Protein AF-0000000066499426 (afdb_homodimer)

Secondary structure (DSSP, 8-state):
-PPPEE-SSEEEEE--GGGHHHHHHHHS-TTTTTT-S---SSHHHHHHHHHHS-SSTT-TTEEEEEEEEETTTTEEEEEEEEEEE-STTT-EEEEEEEE-GGG-SSSHHHHHHHHHHHIIIIIS--SEEEEEEETT-HHHHHHHHHTTPEEEEEEEEEEEETTEEEEEEEEEEEHHHH--/-PPPEE-SSEEEEE--GGGHHHHHHHHS-TTTTTT-S---SSHHHHHHHHHHS-SSTT-TTEEEEEEEEETTTTEEEEEEEEEEE-STTT-EEEEEEEE-GGG-SSSHHHHHHHHHHHIIIIIS--SEEEEEEETT-HHHHHHHHHTTPEEEEEEEEEEEETTEEEEEEEEEEEHHHH--

Foldseek 3Di:
DDDWFDFDFKIKFADDLVCLVLALVQQQPCVQCVFPPDHDPDSVSSNVVSVQADPDPLDEQDKHKIFIAGPVVRGTFWIKIWHQHPPPNRQEIEMDIGGRPVCPPVCSLLRVVVRVVCCSCPVVVHFKYKYKDFPPPVVVVVSVVVVVWDWDDWAQQPDQDPNGRGIIIMTMDGSVRNVD/DDDWFDFDFKIKFADDLVCLVLALVQQQPCVQCVFPPDHDPDSVSSNVVSVQADPDPLDEQDKHKIFIAGPVVRGTFWIKIWHQHPPPNRQEIEMDIGGRPVCPPVCSLLRVVVRVVCCSCPVVVHFKYKYKDFPPPVVVVVSVVVLVWDWDDWAQQPDQDPNGRGIIIMTMDGSVRNVD

InterPro domains:
  IPR000182 GNAT domain [PF13302] (9-150)
  IPR000182 GNAT domain [PS51186] (10-176)
  IPR016181 Acyl-CoA N-acyltransferase [SSF55729] (2-174)
  IPR051531 N-acetyltransferase [PTHR43792] (4-178)

Radius of gyration: 23.49 Å; Cα contacts (8 Å, |Δi|>4): 668; chains: 2; bounding box: 39×71×50 Å

Organism: Dictyostelium discoideum (NCBI:txid44689)

Nearest PDB structures (foldseek):
  3fbu-assembly2_A  TM=9.468E-01  e=3.797E-19  Bacillus anthracis str. Sterne
  5ix3-assembly1_A  TM=8.450E-01  e=4.122E-15  Staphylococcus aureus
  3igr-assembly1_A  TM=7.890E-01  e=2.182E-14  Aliivibrio fischeri ES114
  5wif-assembly1_B  TM=8.236E-01  e=3.019E-13  Yersinia pestis
  6c37-assembly1_A  TM=8.700E-01  e=1.237E-12  Mycolicibacterium smegmatis MC2 155

Sequence (360 aa):
MIENIETERLVLRDMKLEDKYDIFEYRSDGETNKYQSWIPKTIDDVQEFIKRNPNEFNKPDTWYQILIICKDNNCIIGDIGIHFIDIGNNKQVEIGITLNKKYQKRGYAIESLNGIIQYLFKTLNKHRITASVDLNNTNSIKLFEQLHFRKEAHFKKSLFINNEWVDDIIYALLSEEWLKMIENIETERLVLRDMKLEDKYDIFEYRSDGETNKYQSWIPKTIDDVQEFIKRNPNEFNKPDTWYQILIICKDNNCIIGDIGIHFIDIGNNKQVEIGITLNKKYQKRGYAIESLNGIIQYLFKTLNKHRITASVDLNNTNSIKLFEQLHFRKEAHFKKSLFINNEWVDDIIYALLSEEWLK

pLDDT: mean 95.85, std 4.28, range [63.34, 98.81]

Structure (mmCIF, N/CA/C/O backbone):
data_AF-0000000066499426-model_v1
#
loop_
_entity.id
_entity.type
_entity.pdbx_description
1 polymer 'N-acetyltransferase domain-containing protein'
#
loop_
_atom_site.group_PDB
_atom_site.id
_atom_site.type_symbol
_atom_site.label_atom_id
_atom_site.label_alt_id
_atom_site.label_comp_id
_atom_site.label_asym_id
_atom_site.label_entity_id
_atom_site.label_seq_id
_atom_site.pdbx_PDB_ins_code
_atom_site.Cartn_x
_atom_site.Cartn_y
_atom_site.Cartn_z
_atom_site.occupancy
_atom_site.B_iso_or_equiv
_atom_site.auth_seq_id
_atom_site.auth_comp_id
_atom_site.auth_asym_id
_atom_site.auth_atom_id
_atom_site.pdbx_PDB_model_num
ATOM 1 N N . MET A 1 1 ? 10.352 -11.18 -22.641 1 78.31 1 MET A N 1
ATOM 2 C CA . MET A 1 1 ? 9.844 -12.523 -22.344 1 78.31 1 MET A CA 1
ATOM 3 C C . MET A 1 1 ? 10.703 -13.211 -21.281 1 78.31 1 MET A C 1
ATOM 5 O O . MET A 1 1 ? 11.891 -12.906 -21.156 1 78.31 1 MET A O 1
ATOM 9 N N . ILE A 1 2 ? 9.977 -14.016 -20.359 1 82.31 2 ILE A N 1
ATOM 10 C CA . ILE A 1 2 ? 10.742 -14.695 -19.312 1 82.31 2 ILE A CA 1
ATOM 11 C C . ILE A 1 2 ? 11.289 -16.016 -19.859 1 82.31 2 ILE A C 1
ATOM 13 O O . ILE A 1 2 ? 10.641 -16.688 -20.672 1 82.31 2 ILE A O 1
ATOM 17 N N . GLU A 1 3 ? 12.531 -16.328 -19.453 1 88 3 GLU A N 1
ATOM 18 C CA . GLU A 1 3 ? 13.031 -17.688 -19.656 1 88 3 GLU A CA 1
ATOM 19 C C . GLU A 1 3 ? 12.234 -18.703 -18.844 1 88 3 GLU A C 1
ATOM 21 O O . GLU A 1 3 ? 11.734 -18.375 -17.766 1 88 3 GLU A O 1
ATOM 26 N N . ASN A 1 4 ? 12.109 -19.844 -19.438 1 95.19 4 ASN A N 1
ATOM 27 C CA . ASN A 1 4 ? 11.43 -20.906 -18.688 1 95.19 4 ASN A CA 1
ATOM 28 C C . ASN A 1 4 ? 12.156 -21.234 -17.391 1 95.19 4 ASN A C 1
ATOM 30 O O . ASN A 1 4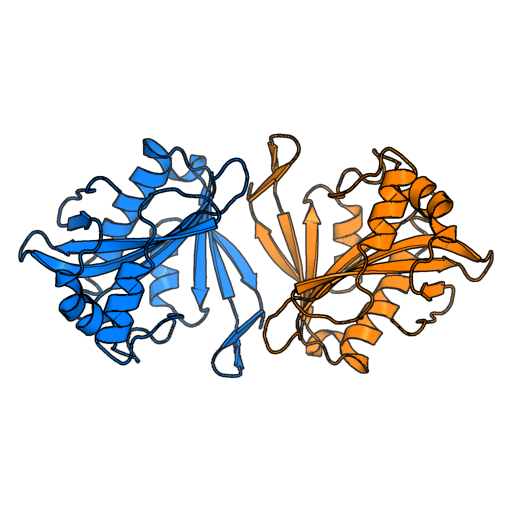 ? 13.391 -21.328 -17.359 1 95.19 4 ASN A O 1
ATOM 34 N N . ILE A 1 5 ? 11.43 -21.344 -16.328 1 96.81 5 ILE A N 1
ATOM 35 C CA . ILE A 1 5 ? 11.961 -21.797 -15.055 1 96.81 5 ILE A CA 1
ATOM 36 C C . ILE A 1 5 ? 11.555 -23.25 -14.805 1 96.81 5 ILE A C 1
ATOM 38 O O . ILE A 1 5 ? 10.367 -23.578 -14.844 1 96.81 5 ILE A O 1
ATOM 42 N N . GLU A 1 6 ? 12.539 -24.031 -14.609 1 97.31 6 GLU A N 1
ATOM 43 C CA . GLU A 1 6 ? 12.281 -25.453 -14.391 1 97.31 6 GLU A CA 1
ATOM 44 C C . GLU A 1 6 ? 12.477 -25.828 -12.922 1 97.31 6 GLU A C 1
ATOM 46 O O . GLU A 1 6 ? 13.438 -25.391 -12.289 1 97.31 6 GLU A O 1
ATOM 51 N N . THR A 1 7 ? 11.508 -26.531 -12.406 1 97.75 7 THR A N 1
ATOM 52 C CA . THR A 1 7 ? 11.641 -27.172 -11.094 1 97.75 7 THR A CA 1
ATOM 53 C C . THR A 1 7 ? 11.617 -28.688 -11.227 1 97.75 7 THR A C 1
ATOM 55 O O . THR A 1 7 ? 11.828 -29.234 -12.312 1 97.75 7 THR A O 1
ATOM 58 N N . GLU A 1 8 ? 11.516 -29.375 -10.086 1 98.06 8 GLU A N 1
ATOM 59 C CA . GLU A 1 8 ? 11.539 -30.844 -10.117 1 98.06 8 GLU A CA 1
ATOM 60 C C . GLU A 1 8 ? 10.398 -31.391 -10.969 1 98.06 8 GLU A C 1
ATOM 62 O O . GLU A 1 8 ? 10.633 -32.156 -11.898 1 98.06 8 GLU A O 1
ATOM 67 N N . ARG A 1 9 ? 9.156 -30.938 -10.703 1 98.38 9 ARG A N 1
ATOM 68 C CA . ARG A 1 9 ? 7.992 -31.516 -11.359 1 98.38 9 ARG A CA 1
ATOM 69 C C . ARG A 1 9 ? 7.336 -30.531 -12.312 1 98.38 9 ARG A C 1
ATOM 71 O O . ARG A 1 9 ? 6.422 -30.891 -13.055 1 98.38 9 ARG A O 1
ATOM 78 N N . LEU A 1 10 ? 7.887 -29.219 -12.352 1 98.62 10 LEU A N 1
ATOM 79 C CA . LEU A 1 10 ? 7.109 -28.188 -13.016 1 98.62 10 LEU A CA 1
ATOM 80 C C . LEU A 1 10 ? 7.977 -27.406 -13.992 1 98.62 10 LEU A C 1
ATOM 82 O O . LEU A 1 10 ? 9.203 -27.359 -13.852 1 98.62 10 LEU A O 1
ATOM 86 N N . VAL A 1 11 ? 7.33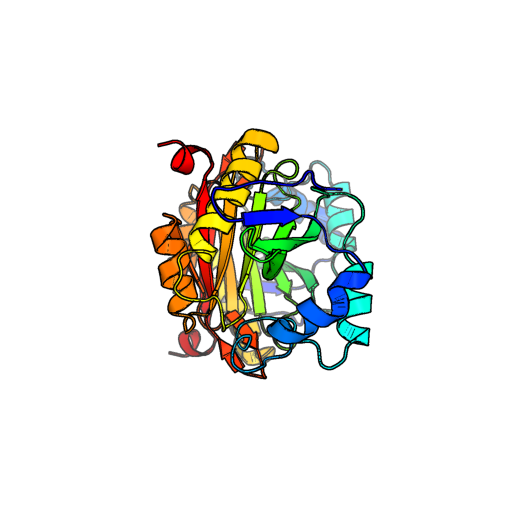6 -26.828 -14.992 1 98.44 11 VAL A N 1
ATOM 87 C CA . VAL A 1 11 ? 7.898 -25.781 -15.852 1 98.44 11 VAL A CA 1
ATOM 88 C C . VAL A 1 11 ? 7.062 -24.516 -15.734 1 98.44 11 VAL A C 1
ATOM 90 O O . VAL A 1 11 ? 5.836 -24.547 -15.867 1 98.44 11 VAL A O 1
ATOM 93 N N . LEU A 1 12 ? 7.691 -23.438 -15.398 1 98.38 12 LEU A N 1
ATOM 94 C CA . LEU A 1 12 ? 7.059 -22.125 -15.391 1 98.38 12 LEU A CA 1
ATOM 95 C C . LEU A 1 12 ? 7.406 -21.359 -16.656 1 98.38 12 LEU A C 1
ATOM 97 O O . LEU A 1 12 ? 8.578 -21.156 -16.969 1 98.38 12 LEU A O 1
ATOM 101 N N . ARG A 1 13 ? 6.398 -20.969 -17.375 1 97.44 13 ARG A N 1
ATOM 102 C CA . ARG A 1 13 ? 6.66 -20.328 -18.656 1 97.44 13 ARG A CA 1
ATOM 103 C C . ARG A 1 13 ? 5.621 -19.25 -18.969 1 97.44 13 ARG A C 1
ATOM 105 O O . ARG A 1 13 ? 4.613 -19.141 -18.266 1 97.44 13 ARG A O 1
ATOM 112 N N . ASP A 1 14 ? 5.84 -18.516 -20.016 1 97.12 14 ASP A N 1
ATOM 113 C CA . ASP A 1 14 ? 4.945 -17.453 -20.484 1 97.12 14 ASP A CA 1
ATOM 114 C C . ASP A 1 14 ? 3.646 -18.047 -21.031 1 97.12 14 ASP A C 1
ATOM 116 O O . ASP A 1 14 ? 3.594 -19.219 -21.391 1 97.12 14 ASP A O 1
ATOM 120 N N . MET A 1 15 ? 2.67 -17.156 -21.078 1 97.06 15 MET A N 1
ATOM 121 C CA . MET A 1 15 ? 1.39 -17.547 -21.672 1 97.06 15 MET A CA 1
ATOM 122 C C . MET A 1 15 ? 1.424 -17.406 -23.188 1 97.06 15 MET A C 1
ATOM 124 O O . MET A 1 15 ? 2.117 -16.547 -23.719 1 97.06 15 MET A O 1
ATOM 128 N N . LYS A 1 16 ? 0.707 -18.266 -23.844 1 96.12 16 LYS A N 1
ATOM 129 C CA . LYS A 1 16 ? 0.414 -18.188 -25.266 1 96.12 16 LYS A CA 1
ATOM 130 C C . LYS A 1 16 ? -1.091 -18.156 -25.516 1 96.12 16 LYS A C 1
ATOM 132 O O . LYS A 1 16 ? -1.873 -18.625 -24.688 1 96.12 16 LYS A O 1
ATOM 137 N N . LEU A 1 17 ? -1.459 -17.625 -26.688 1 97.12 17 LEU A N 1
ATOM 138 C CA . LEU A 1 17 ? -2.879 -17.516 -27 1 97.12 17 LEU A CA 1
ATOM 139 C C . LEU A 1 17 ? -3.547 -18.891 -26.984 1 97.12 17 LEU A C 1
ATOM 141 O O . LEU A 1 17 ? -4.711 -19.016 -26.594 1 97.12 17 LEU A O 1
ATOM 145 N N . GLU A 1 18 ? -2.844 -19.875 -27.312 1 97.19 18 GLU A N 1
ATOM 146 C CA . GLU A 1 18 ? -3.377 -21.234 -27.391 1 97.19 18 GLU A CA 1
ATOM 147 C C . GLU A 1 18 ? -3.695 -21.781 -26 1 97.19 18 GLU A C 1
ATOM 149 O O . GLU A 1 18 ? -4.395 -22.781 -25.875 1 97.19 18 GLU A O 1
ATOM 154 N N . ASP A 1 19 ? -3.211 -21.125 -24.953 1 98.06 19 ASP A N 1
ATOM 155 C CA . ASP A 1 19 ? -3.41 -21.578 -23.594 1 98.06 19 ASP A CA 1
ATOM 156 C C . ASP A 1 19 ? -4.777 -21.156 -23.062 1 98.06 19 ASP A C 1
ATOM 158 O O . ASP A 1 19 ? -5.164 -21.531 -21.953 1 98.06 19 ASP A O 1
ATOM 162 N N . LYS A 1 20 ? -5.531 -20.391 -23.781 1 98.12 20 LYS A N 1
ATOM 163 C CA . LYS A 1 20 ? -6.707 -19.672 -23.297 1 98.12 20 LYS A CA 1
ATOM 164 C C . LYS A 1 20 ? -7.754 -20.641 -22.75 1 98.12 20 LYS A C 1
ATOM 166 O O . LYS A 1 20 ? -8.43 -20.344 -21.766 1 98.12 20 LYS A O 1
ATOM 171 N N . TYR A 1 21 ? -7.887 -21.812 -23.312 1 97.81 21 TYR A N 1
ATOM 172 C CA . TYR A 1 21 ? -8.93 -22.734 -22.875 1 97.81 21 TYR A CA 1
ATOM 173 C C . TYR A 1 21 ? -8.578 -23.344 -21.516 1 97.81 21 TYR A C 1
ATOM 175 O O . TYR A 1 21 ? -9.438 -23.438 -20.641 1 97.81 21 TYR A O 1
ATOM 183 N N . ASP A 1 22 ? -7.352 -23.734 -21.375 1 97.44 22 ASP A N 1
ATOM 184 C CA . ASP A 1 22 ? -6.898 -24.281 -20.109 1 97.44 22 ASP A CA 1
ATOM 185 C C . ASP A 1 22 ? -6.973 -23.25 -19 1 97.44 22 ASP A C 1
ATOM 187 O O . ASP A 1 22 ? -7.43 -23.547 -17.891 1 97.44 22 ASP A O 1
ATOM 191 N N . ILE A 1 23 ? -6.531 -22.047 -19.312 1 98.31 23 ILE A N 1
ATOM 192 C CA . ILE A 1 23 ? -6.566 -20.953 -18.344 1 98.31 23 ILE A CA 1
ATOM 193 C C . ILE A 1 23 ? -8.008 -20.703 -17.906 1 98.31 23 ILE A C 1
ATOM 195 O O . ILE A 1 23 ? -8.289 -20.547 -16.719 1 98.31 23 ILE A O 1
ATOM 199 N N . PHE A 1 24 ? -8.906 -20.703 -18.859 1 98.31 24 PHE A N 1
ATOM 200 C CA . PHE A 1 24 ? -10.305 -20.469 -18.547 1 98.31 24 PHE A CA 1
ATOM 201 C C . PHE A 1 24 ? -10.844 -21.547 -17.625 1 98.31 24 PHE A C 1
ATOM 203 O O . PHE A 1 24 ? -11.609 -21.25 -16.688 1 98.31 24 PHE A O 1
ATOM 210 N N . GLU A 1 25 ? -10.453 -22.719 -17.875 1 96.81 25 GLU A N 1
ATOM 211 C CA . GLU A 1 25 ? -10.969 -23.859 -17.109 1 96.81 25 GLU A CA 1
ATOM 212 C C . GLU A 1 25 ? -10.734 -23.672 -15.609 1 96.81 25 GLU A C 1
ATOM 214 O O . GLU A 1 25 ? -11.664 -23.797 -14.812 1 96.81 25 GLU A O 1
ATOM 219 N N . TYR A 1 26 ? -9.547 -23.328 -15.219 1 96.88 26 TYR A N 1
ATOM 220 C CA . TYR A 1 26 ? -9.297 -23.266 -13.789 1 96.88 26 TYR A CA 1
ATOM 221 C C . TYR A 1 26 ? -9.594 -21.891 -13.234 1 96.88 26 TYR A C 1
ATOM 223 O O . TYR A 1 26 ? -9.898 -21.734 -12.047 1 96.88 26 TYR A O 1
ATOM 231 N N . ARG A 1 27 ? -9.547 -20.844 -14.008 1 97.62 27 ARG A N 1
ATOM 232 C CA . ARG A 1 27 ? -9.734 -19.484 -13.5 1 97.62 27 ARG A CA 1
ATOM 233 C C . ARG A 1 27 ? -11.219 -19.141 -13.375 1 97.62 27 ARG A C 1
ATOM 235 O O . ARG A 1 27 ? -11.602 -18.297 -12.562 1 97.62 27 ARG A O 1
ATOM 242 N N . SER A 1 28 ? -12.039 -19.766 -14.148 1 97.31 28 SER A N 1
ATOM 243 C CA . SER A 1 28 ? -13.445 -19.391 -14.195 1 97.31 28 SER A CA 1
ATOM 244 C C . SER A 1 28 ? -14.219 -20.031 -13.047 1 97.31 28 SER A C 1
ATOM 246 O O . SER A 1 28 ? -15.383 -19.688 -12.805 1 97.31 28 SER A O 1
ATOM 248 N N . ASP A 1 29 ? -13.609 -20.953 -12.336 1 96.19 29 ASP A N 1
ATOM 249 C CA . ASP A 1 29 ? -14.234 -21.531 -11.148 1 96.19 29 ASP A CA 1
ATOM 250 C C . ASP A 1 29 ? -14.367 -20.5 -10.031 1 96.19 29 ASP A C 1
ATOM 252 O O . ASP A 1 29 ? -13.43 -20.281 -9.266 1 96.19 29 ASP A O 1
ATOM 256 N N . GLY A 1 30 ? -15.516 -19.969 -9.867 1 93.69 30 GLY A N 1
ATOM 257 C CA . GLY A 1 30 ? -15.773 -18.875 -8.945 1 93.69 30 GLY A CA 1
ATOM 258 C C . GLY A 1 30 ? -15.516 -19.234 -7.496 1 93.69 30 GLY A C 1
ATOM 259 O O . GLY A 1 30 ? -15.016 -18.406 -6.727 1 93.69 30 GLY A O 1
ATOM 260 N N . GLU A 1 31 ? -15.859 -20.391 -7.133 1 93.75 31 GLU A N 1
ATOM 261 C CA . GLU A 1 31 ? -15.656 -20.812 -5.754 1 93.75 31 GLU A CA 1
ATOM 262 C C . GLU A 1 31 ? -14.172 -20.969 -5.434 1 93.75 31 GLU A C 1
ATOM 264 O O . GLU A 1 31 ? -13.695 -20.453 -4.422 1 93.75 31 GLU A O 1
ATOM 269 N N . THR A 1 32 ? -13.484 -21.609 -6.336 1 93.62 32 THR A N 1
ATOM 270 C CA . THR A 1 32 ? -12.055 -21.844 -6.137 1 93.62 32 THR A CA 1
ATOM 271 C C . THR A 1 32 ? -11.281 -20.531 -6.152 1 93.62 32 THR A C 1
ATOM 273 O O . THR A 1 32 ? -10.289 -20.375 -5.438 1 93.62 32 THR A O 1
ATOM 276 N N . ASN A 1 33 ? -11.781 -19.594 -6.922 1 94.56 33 ASN A N 1
ATOM 277 C CA . ASN A 1 33 ? -11.055 -18.344 -7.133 1 94.56 33 ASN A CA 1
ATOM 278 C C . ASN A 1 33 ? -11.734 -17.172 -6.438 1 94.56 33 ASN A C 1
ATOM 280 O O . ASN A 1 33 ? -11.562 -16.031 -6.84 1 94.56 33 ASN A O 1
ATOM 284 N N . LYS A 1 34 ? -12.438 -17.391 -5.352 1 91.75 34 LYS A N 1
ATOM 285 C CA . LYS A 1 34 ? -13.289 -16.391 -4.711 1 91.75 34 LYS A CA 1
ATOM 286 C C . LYS A 1 34 ? -12.469 -15.273 -4.098 1 91.75 34 LYS A C 1
ATOM 288 O O . LYS A 1 34 ? -12.984 -14.18 -3.84 1 91.75 34 LYS A O 1
ATOM 293 N N . TYR A 1 35 ? -11.211 -15.547 -3.879 1 90.5 35 TYR A N 1
ATOM 294 C CA . TYR A 1 35 ? -10.352 -14.523 -3.283 1 90.5 35 TYR A CA 1
ATOM 295 C C . TYR A 1 35 ? -9.562 -13.789 -4.352 1 90.5 35 TYR A C 1
ATOM 297 O O . TYR A 1 35 ? -8.781 -12.883 -4.043 1 90.5 35 TYR A O 1
ATOM 305 N N . GLN A 1 36 ? -9.781 -14.133 -5.59 1 90.06 36 GLN A N 1
ATOM 306 C CA . GLN A 1 36 ? -9.055 -13.5 -6.688 1 90.06 36 GLN A CA 1
ATOM 307 C C . GLN A 1 36 ? -9.797 -12.273 -7.199 1 90.06 36 GLN A C 1
ATOM 309 O O . GLN A 1 36 ? -11.031 -12.234 -7.18 1 90.06 36 GLN A O 1
ATOM 314 N N . SER A 1 37 ? -9.031 -11.32 -7.734 1 85.44 37 SER A N 1
ATOM 315 C CA . SER A 1 37 ? -9.617 -10.07 -8.211 1 85.44 37 SER A CA 1
ATOM 316 C C . SER A 1 37 ? -10.203 -10.242 -9.609 1 85.44 37 SER A C 1
ATOM 318 O O . SER A 1 37 ? -11.016 -9.422 -10.055 1 85.44 37 SER A O 1
ATOM 320 N N . TRP A 1 38 ? -9.75 -11.219 -10.273 1 90.19 38 TRP A N 1
ATOM 321 C CA . TRP A 1 38 ? -10.18 -11.438 -11.648 1 90.19 38 TRP A CA 1
ATOM 322 C C . TRP A 1 38 ? -10.68 -12.859 -11.844 1 90.19 38 TRP A C 1
ATOM 324 O O . TRP A 1 38 ? -9.969 -13.82 -11.547 1 90.19 38 TRP A O 1
ATOM 334 N N . ILE A 1 39 ? -11.883 -12.977 -12.289 1 95.44 39 ILE A N 1
ATOM 335 C CA . ILE A 1 39 ? -12.508 -14.242 -12.664 1 95.44 39 ILE A CA 1
ATOM 336 C C . ILE A 1 39 ? -13.156 -14.117 -14.039 1 95.44 39 ILE A C 1
ATOM 338 O O . ILE A 1 39 ? -14.172 -13.438 -14.188 1 95.44 39 ILE A O 1
ATOM 342 N N . PRO A 1 40 ? -12.555 -14.789 -14.977 1 97.81 40 PRO A N 1
ATOM 343 C CA . PRO A 1 40 ? -13.109 -14.656 -16.328 1 97.81 40 PRO A CA 1
ATOM 344 C C . PRO A 1 40 ? -14.477 -15.328 -16.469 1 97.81 40 PRO A C 1
ATOM 346 O O . PRO A 1 40 ? -14.719 -16.375 -15.859 1 97.81 40 PRO A O 1
ATOM 349 N N . LYS A 1 41 ? -15.352 -14.727 -17.344 1 97.25 41 LYS A N 1
ATOM 350 C CA . LYS A 1 41 ? -16.688 -15.258 -17.609 1 97.25 41 LYS A CA 1
ATOM 351 C C . LYS A 1 41 ? -16.734 -15.922 -18.984 1 97.25 41 LYS A C 1
ATOM 353 O O . LYS A 1 41 ? -17.578 -16.797 -19.219 1 97.25 41 LYS A O 1
ATOM 358 N N . THR A 1 42 ? -15.828 -15.508 -19.844 1 98.12 42 THR A N 1
ATOM 359 C CA . THR A 1 42 ? -15.773 -16.047 -21.188 1 98.12 42 THR A CA 1
ATOM 360 C C . THR A 1 42 ? -14.336 -16.344 -21.609 1 98.12 42 THR A C 1
ATOM 362 O O . THR A 1 42 ? -13.398 -15.859 -20.969 1 98.12 42 THR A O 1
ATOM 365 N N . ILE A 1 43 ? -14.242 -17.031 -22.672 1 98 43 ILE A N 1
ATOM 366 C CA . ILE A 1 43 ? -12.93 -17.312 -23.234 1 98 43 ILE A CA 1
ATOM 367 C C . ILE A 1 43 ? -12.297 -16.016 -23.75 1 98 43 ILE A C 1
ATOM 369 O O . ILE A 1 43 ? -11.078 -15.82 -23.625 1 98 43 ILE A O 1
ATOM 373 N N . ASP A 1 44 ? -13.102 -15.141 -24.203 1 98.06 44 ASP A N 1
ATOM 374 C CA . ASP A 1 44 ? -12.625 -13.852 -24.688 1 98.06 44 ASP A CA 1
ATOM 375 C C . ASP A 1 44 ? -11.977 -13.039 -23.562 1 98.06 44 ASP A C 1
ATOM 377 O O . ASP A 1 44 ? -11 -12.32 -23.797 1 98.06 44 ASP A O 1
ATOM 381 N N . ASP A 1 45 ? -12.523 -13.164 -22.375 1 98 45 ASP A N 1
ATOM 382 C CA . ASP A 1 45 ? -11.906 -12.523 -21.203 1 98 45 ASP A CA 1
ATOM 383 C C . ASP A 1 45 ? -10.461 -12.984 -21.031 1 98 45 ASP A C 1
ATOM 385 O O . ASP A 1 45 ? -9.578 -12.18 -20.75 1 98 45 ASP A O 1
ATOM 389 N N . VAL A 1 46 ? -10.273 -14.242 -21.25 1 98.25 46 VAL A N 1
ATOM 390 C CA . VAL A 1 46 ? -8.945 -14.836 -21.062 1 98.25 46 VAL A CA 1
ATOM 391 C C . VAL A 1 46 ? -8.023 -14.383 -22.203 1 98.25 46 VAL A C 1
ATOM 393 O O . VAL A 1 46 ? -6.852 -14.07 -21.953 1 98.25 46 VAL A O 1
ATOM 396 N N . GLN A 1 47 ? -8.547 -14.367 -23.375 1 97.94 47 GLN A N 1
ATOM 397 C CA . GLN A 1 47 ? -7.754 -13.898 -24.5 1 97.94 47 GLN A CA 1
ATOM 398 C C . GLN A 1 47 ? -7.25 -12.477 -24.266 1 97.94 47 GLN A C 1
ATOM 400 O O . GLN A 1 47 ? -6.082 -12.172 -24.516 1 97.94 47 GLN A O 1
ATOM 405 N N . GLU A 1 48 ? -8.109 -11.672 -23.828 1 97.69 48 GLU A N 1
ATOM 406 C CA . GLU A 1 48 ? -7.738 -10.297 -23.531 1 97.69 48 GLU A CA 1
ATOM 407 C C . GLU A 1 48 ? -6.703 -10.234 -22.406 1 97.69 48 GLU A C 1
ATOM 409 O O . GLU A 1 48 ? -5.777 -9.414 -22.453 1 97.69 48 GLU A O 1
ATOM 414 N N . PHE A 1 49 ? -6.984 -11.055 -21.5 1 96.69 49 PHE A N 1
ATOM 415 C CA . PHE A 1 49 ? -6.055 -11.148 -20.375 1 96.69 49 PHE A CA 1
ATOM 416 C C . PHE A 1 49 ? -4.656 -11.5 -20.859 1 96.69 49 PHE A C 1
ATOM 418 O O . PHE A 1 49 ? -3.674 -10.875 -20.453 1 96.69 49 PHE A O 1
ATOM 425 N N . ILE A 1 50 ? -4.523 -12.453 -21.734 1 97.38 50 ILE A N 1
ATOM 426 C CA . ILE A 1 50 ? -3.252 -12.898 -22.297 1 97.38 50 ILE A CA 1
ATOM 427 C C . ILE A 1 50 ? -2.613 -11.758 -23.078 1 97.38 50 ILE A C 1
ATOM 429 O O . ILE A 1 50 ? -1.419 -11.492 -22.938 1 97.38 50 ILE A O 1
ATOM 433 N N . LYS A 1 51 ? -3.398 -11.055 -23.781 1 95.69 51 LYS A N 1
ATOM 434 C CA . LYS A 1 51 ? -2.904 -9.984 -24.641 1 95.69 51 LYS A CA 1
ATOM 435 C C . LYS A 1 51 ? -2.408 -8.805 -23.812 1 95.69 51 LYS A C 1
ATOM 437 O O . LYS A 1 51 ? -1.536 -8.047 -24.25 1 95.69 51 LYS A O 1
ATOM 442 N N . ARG A 1 52 ? -2.934 -8.633 -22.656 1 94.94 52 ARG A N 1
ATOM 443 C CA . ARG A 1 52 ? -2.582 -7.504 -21.797 1 94.94 52 ARG A CA 1
ATOM 444 C C . ARG A 1 52 ? -1.265 -7.754 -21.078 1 94.94 52 ARG A C 1
ATOM 446 O O . ARG A 1 52 ? -0.671 -6.832 -20.516 1 94.94 52 ARG A O 1
ATOM 453 N N . ASN A 1 53 ? -0.925 -9.039 -21.062 1 95.31 53 ASN A N 1
ATOM 454 C CA . ASN A 1 53 ? 0.364 -9.344 -20.453 1 95.31 53 ASN A CA 1
ATOM 455 C C . ASN A 1 53 ? 1.505 -8.617 -21.172 1 95.31 53 ASN A C 1
ATOM 457 O O . ASN A 1 53 ? 1.594 -8.641 -22.391 1 95.31 53 ASN A O 1
ATOM 461 N N . PRO A 1 54 ? 2.354 -7.945 -20.375 1 94.38 54 PRO A N 1
ATOM 462 C CA . PRO A 1 54 ? 3.436 -7.199 -21.031 1 94.38 54 PRO A CA 1
ATOM 463 C C . PRO A 1 54 ? 4.371 -8.102 -21.828 1 94.38 54 PRO A C 1
ATOM 465 O O . PRO A 1 54 ? 4.562 -9.266 -21.484 1 94.38 54 PRO A O 1
ATOM 468 N N . ASN A 1 55 ? 4.969 -7.559 -22.859 1 89.94 55 ASN A N 1
ATOM 469 C CA . ASN A 1 55 ? 5.949 -8.289 -23.656 1 89.94 55 ASN A CA 1
ATOM 470 C C . ASN A 1 55 ? 7.301 -8.367 -22.953 1 89.94 55 ASN A C 1
ATOM 472 O O . ASN A 1 55 ? 8.078 -9.289 -23.188 1 89.94 55 ASN A O 1
ATOM 476 N N . GLU A 1 56 ? 7.461 -7.34 -22.141 1 93 56 GLU A N 1
ATOM 477 C CA . GLU A 1 56 ? 8.719 -7.27 -21.406 1 93 56 GLU A CA 1
ATOM 478 C C . GLU A 1 56 ? 8.547 -7.727 -19.969 1 93 56 GLU A C 1
ATOM 480 O O . GLU A 1 56 ? 7.648 -7.254 -19.266 1 93 56 GLU A O 1
ATOM 485 N N . PHE A 1 57 ? 9.367 -8.648 -19.625 1 94.69 57 PHE A N 1
ATOM 486 C CA . PHE A 1 57 ? 9.406 -9.109 -18.25 1 94.69 57 PHE A CA 1
ATOM 487 C C . PHE A 1 57 ? 10.211 -8.156 -17.375 1 94.69 57 PHE A C 1
ATOM 489 O O . PHE A 1 57 ? 11.133 -7.492 -17.859 1 94.69 57 PHE A O 1
ATOM 496 N N . ASN A 1 58 ? 9.766 -7.984 -16.078 1 95.94 58 ASN A N 1
ATOM 497 C CA . ASN A 1 58 ? 10.477 -7.172 -15.094 1 95.94 58 ASN A CA 1
ATOM 498 C C . ASN A 1 58 ? 10.352 -5.684 -15.391 1 95.94 58 ASN A C 1
ATOM 500 O O . ASN A 1 58 ? 11.273 -4.91 -15.117 1 95.94 58 ASN A O 1
ATOM 504 N N . LYS A 1 59 ? 9.281 -5.332 -16.094 1 95.56 59 LYS A N 1
ATOM 505 C CA . LYS A 1 59 ? 8.992 -3.92 -16.328 1 95.56 59 LYS A CA 1
ATOM 506 C C . LYS A 1 59 ? 8.352 -3.281 -15.094 1 95.56 59 LYS A C 1
ATOM 508 O O . LYS A 1 59 ? 7.348 -3.781 -14.578 1 95.56 59 LYS A O 1
ATOM 513 N N . PRO A 1 60 ? 8.906 -2.156 -14.648 1 95.56 60 PRO A N 1
ATOM 514 C CA . PRO A 1 60 ? 8.336 -1.526 -13.453 1 95.56 60 PRO A CA 1
ATOM 515 C C . PRO A 1 60 ? 6.863 -1.155 -13.633 1 95.56 60 PRO A C 1
ATOM 517 O O . PRO A 1 60 ? 6.449 -0.759 -14.727 1 95.56 60 PRO A O 1
ATOM 520 N N . ASP A 1 61 ? 6.098 -1.298 -12.531 1 95.25 61 ASP A N 1
ATOM 521 C CA . ASP A 1 61 ? 4.691 -0.915 -12.43 1 95.25 61 ASP A CA 1
ATOM 522 C C . ASP A 1 61 ? 3.83 -1.727 -13.398 1 95.25 61 ASP A C 1
ATOM 524 O O . ASP A 1 61 ? 2.922 -1.187 -14.031 1 95.25 61 ASP A O 1
ATOM 528 N N . THR A 1 62 ? 4.141 -2.984 -13.562 1 96.19 62 THR A N 1
ATOM 529 C CA . THR A 1 62 ? 3.344 -3.885 -14.391 1 96.19 62 THR A CA 1
ATOM 530 C C . THR A 1 62 ? 3.078 -5.199 -13.656 1 96.19 62 THR A C 1
ATOM 532 O O . THR A 1 62 ? 3.812 -5.559 -12.734 1 96.19 62 THR A O 1
ATOM 535 N N . TRP A 1 63 ? 2.004 -5.809 -14.047 1 96.69 63 TRP A N 1
ATOM 536 C CA . TRP A 1 63 ? 1.729 -7.195 -13.688 1 96.69 63 TRP A CA 1
ATOM 537 C C . TRP A 1 63 ? 2.141 -8.141 -14.812 1 96.69 63 TRP A C 1
ATOM 539 O O . TRP A 1 63 ? 1.915 -7.852 -15.992 1 96.69 63 TRP A O 1
ATOM 549 N N . TYR A 1 64 ? 2.73 -9.203 -14.422 1 97.75 64 TYR A N 1
ATOM 550 C CA . TYR A 1 64 ? 3.141 -10.25 -15.352 1 97.75 64 TYR A CA 1
ATOM 551 C C . TYR A 1 64 ? 2.645 -11.617 -14.898 1 97.75 64 TYR A C 1
ATOM 553 O O . TYR A 1 64 ? 2.832 -12 -13.742 1 97.75 64 TYR A O 1
ATOM 561 N N . GLN A 1 65 ? 2.027 -12.297 -15.828 1 97.75 65 GLN A N 1
ATOM 562 C CA . GLN A 1 65 ? 1.485 -13.609 -15.5 1 97.75 65 GLN A CA 1
ATOM 563 C C . GLN A 1 65 ? 2.305 -14.719 -16.156 1 97.75 65 GLN A C 1
ATOM 565 O O . GLN A 1 65 ? 2.654 -14.633 -17.328 1 97.75 65 GLN A O 1
ATOM 570 N N . ILE A 1 66 ? 2.57 -15.742 -15.359 1 97.75 66 ILE A N 1
ATOM 571 C CA . ILE A 1 66 ? 3.268 -16.922 -15.875 1 97.75 66 ILE A CA 1
ATOM 572 C C . ILE A 1 66 ? 2.457 -18.172 -15.562 1 97.75 66 ILE A C 1
ATOM 574 O O . ILE A 1 66 ? 1.729 -18.219 -14.57 1 97.75 66 ILE A O 1
ATOM 578 N N . LEU A 1 67 ? 2.609 -19.188 -16.422 1 98.5 67 LEU A N 1
ATOM 579 C CA . LEU A 1 67 ? 1.856 -20.422 -16.25 1 98.5 67 LEU A CA 1
ATOM 580 C C . LEU A 1 67 ? 2.686 -21.469 -15.516 1 98.5 67 LEU A C 1
ATOM 582 O O . LEU A 1 67 ? 3.914 -21.469 -15.602 1 98.5 67 LEU A O 1
ATOM 586 N N . ILE A 1 68 ? 2.002 -22.266 -14.789 1 98.75 68 ILE A N 1
ATOM 587 C CA . ILE A 1 68 ? 2.57 -23.438 -14.148 1 98.75 68 ILE A CA 1
ATOM 588 C C . ILE A 1 68 ? 2.189 -24.688 -14.938 1 98.75 68 ILE A C 1
ATOM 590 O O . ILE A 1 68 ? 1.011 -25.047 -15.016 1 98.75 68 ILE A O 1
ATOM 594 N N . ILE A 1 69 ? 3.176 -25.344 -15.477 1 98.5 69 ILE A N 1
ATOM 595 C CA . ILE A 1 69 ? 2.949 -26.547 -16.266 1 98.5 69 ILE A CA 1
ATOM 596 C C . ILE A 1 69 ? 3.5 -27.766 -15.531 1 98.5 69 ILE A C 1
ATOM 598 O O . ILE A 1 69 ? 4.648 -27.766 -15.078 1 98.5 69 ILE A O 1
ATOM 602 N N . CYS A 1 70 ? 2.676 -28.766 -15.375 1 97.88 70 CYS A N 1
ATOM 603 C CA . CYS A 1 70 ? 3.137 -30.047 -14.82 1 97.88 70 CYS A CA 1
ATOM 604 C C . CYS A 1 70 ? 3.887 -30.844 -15.875 1 97.88 70 CYS A C 1
ATOM 606 O O . CYS A 1 70 ? 3.359 -31.109 -16.953 1 97.88 70 CYS A O 1
ATOM 608 N N . LYS A 1 71 ? 5.074 -31.281 -15.539 1 96.75 71 LYS A N 1
ATOM 609 C CA . LYS A 1 71 ? 5.926 -32 -16.484 1 96.75 71 LYS A CA 1
ATOM 610 C C . LYS A 1 71 ? 5.344 -33.375 -16.828 1 96.75 71 LYS A C 1
ATOM 612 O O . LYS A 1 71 ? 5.488 -33.844 -17.953 1 96.75 71 LYS A O 1
ATOM 617 N N . ASP A 1 72 ? 4.703 -33.969 -15.891 1 94.25 72 ASP A N 1
ATOM 618 C CA . ASP A 1 72 ? 4.242 -35.344 -16.047 1 94.25 72 ASP A CA 1
ATOM 619 C C . ASP A 1 72 ? 3.209 -35.469 -17.156 1 94.25 72 ASP A C 1
ATOM 621 O O . ASP A 1 72 ? 3.215 -36.438 -17.922 1 94.25 72 ASP A O 1
ATOM 625 N N . ASN A 1 73 ? 2.355 -34.5 -17.281 1 92.75 73 ASN A N 1
ATOM 626 C CA . ASN A 1 73 ? 1.276 -34.625 -18.25 1 92.75 73 ASN A CA 1
ATOM 627 C C . ASN A 1 73 ? 1.184 -33.375 -19.141 1 92.75 73 ASN A C 1
ATOM 629 O O . ASN A 1 73 ? 0.266 -33.25 -19.953 1 92.75 73 ASN A O 1
ATOM 633 N N . ASN A 1 74 ? 2.107 -32.469 -18.969 1 95.06 74 ASN A N 1
ATOM 634 C CA . ASN A 1 74 ? 2.195 -31.234 -19.75 1 95.06 74 ASN A CA 1
ATOM 635 C C . ASN A 1 74 ? 0.916 -30.406 -19.641 1 95.06 74 ASN A C 1
ATOM 637 O O . ASN A 1 74 ? 0.528 -29.719 -20.594 1 95.06 74 ASN A O 1
ATOM 641 N N . CYS A 1 75 ? 0.272 -30.469 -18.531 1 96.25 75 CYS A N 1
ATOM 642 C CA . CYS A 1 75 ? -0.964 -29.734 -18.297 1 96.25 75 CYS A CA 1
ATOM 643 C C . CYS A 1 75 ? -0.687 -28.422 -17.578 1 96.25 75 CYS A C 1
ATOM 645 O O . CYS A 1 75 ? 0.173 -28.359 -16.688 1 96.25 75 CYS A O 1
ATOM 647 N N . ILE A 1 76 ? -1.447 -27.453 -18 1 98.31 76 ILE A N 1
ATOM 648 C CA . ILE A 1 76 ? -1.45 -26.203 -17.25 1 98.31 76 ILE A CA 1
ATOM 649 C C . ILE A 1 76 ? -2.227 -26.391 -15.953 1 98.31 76 ILE A C 1
ATOM 651 O O . ILE A 1 76 ? -3.412 -26.719 -15.969 1 98.31 76 ILE A O 1
ATOM 655 N N . ILE A 1 77 ? -1.568 -26.125 -14.844 1 98.19 77 ILE A N 1
ATOM 656 C CA . ILE A 1 77 ? -2.23 -26.484 -13.586 1 98.19 77 ILE A CA 1
ATOM 657 C C . ILE A 1 77 ? -2.451 -25.219 -12.758 1 98.19 77 ILE A C 1
ATOM 659 O O . ILE A 1 77 ? -2.977 -25.281 -11.641 1 98.19 77 ILE A O 1
ATOM 663 N N . GLY A 1 78 ? -2.021 -24.031 -13.242 1 98.38 78 GLY A N 1
ATOM 664 C CA . GLY A 1 78 ? -2.197 -22.766 -12.547 1 98.38 78 GLY A CA 1
ATOM 665 C C . GLY A 1 78 ? -1.326 -21.656 -13.094 1 98.38 78 GLY A C 1
ATOM 666 O O . GLY A 1 78 ? -0.794 -21.766 -14.203 1 98.38 78 GLY A O 1
ATOM 667 N N . ASP A 1 79 ? -1.316 -20.578 -12.344 1 98.44 79 ASP A N 1
ATOM 668 C CA . ASP A 1 79 ? -0.494 -19.453 -12.773 1 98.44 79 ASP A CA 1
ATOM 669 C C . ASP A 1 79 ? -0.024 -18.625 -11.578 1 98.44 79 ASP A C 1
ATOM 671 O O . ASP A 1 79 ? -0.528 -18.781 -10.469 1 98.44 79 ASP A O 1
ATOM 675 N N . ILE A 1 80 ? 0.996 -17.922 -11.82 1 98.31 80 ILE A N 1
ATOM 676 C CA . ILE A 1 80 ? 1.563 -16.984 -10.844 1 98.31 80 ILE A CA 1
ATOM 677 C C . ILE A 1 80 ? 1.562 -15.57 -11.422 1 98.31 80 ILE A C 1
ATOM 679 O O . ILE A 1 80 ? 1.979 -15.359 -12.562 1 98.31 80 ILE A O 1
ATOM 683 N N . GLY A 1 81 ? 1.013 -14.703 -10.672 1 98 81 GLY A N 1
ATOM 684 C CA . GLY A 1 81 ? 1.126 -13.297 -11 1 98 81 GLY A CA 1
ATOM 685 C C . GLY A 1 81 ? 2.26 -12.602 -10.266 1 98 81 GLY A C 1
ATOM 686 O O . GLY A 1 81 ? 2.5 -12.867 -9.086 1 98 81 GLY A O 1
ATOM 687 N N . ILE A 1 82 ? 3.004 -11.773 -10.984 1 98.38 82 ILE A N 1
ATOM 688 C CA . ILE A 1 82 ? 4.105 -11 -10.43 1 98.38 82 ILE A CA 1
ATOM 689 C C . ILE A 1 82 ? 3.889 -9.516 -10.719 1 98.38 82 ILE A C 1
ATOM 691 O O . ILE A 1 82 ? 3.811 -9.109 -11.883 1 98.38 82 ILE A O 1
ATOM 695 N N . HIS A 1 83 ? 3.746 -8.773 -9.711 1 98.12 83 HIS A N 1
ATOM 696 C CA . HIS A 1 83 ? 3.648 -7.324 -9.844 1 98.12 83 HIS A CA 1
ATOM 697 C C . HIS A 1 83 ? 4.992 -6.656 -9.57 1 98.12 83 HIS A C 1
ATOM 699 O O . HIS A 1 83 ? 5.48 -6.668 -8.445 1 98.12 83 HIS A O 1
ATOM 705 N N . PHE A 1 84 ? 5.551 -6.109 -10.594 1 98.12 84 PHE A N 1
ATOM 706 C CA . PHE A 1 84 ? 6.801 -5.379 -10.43 1 98.12 84 PHE A CA 1
ATOM 707 C C . PHE A 1 84 ? 6.535 -3.953 -9.953 1 98.12 84 PHE A C 1
ATOM 709 O O . PHE A 1 84 ? 5.926 -3.158 -10.672 1 98.12 84 PHE A O 1
ATOM 716 N N . ILE A 1 85 ? 6.992 -3.697 -8.781 1 96.69 85 ILE A N 1
ATOM 717 C CA . ILE A 1 85 ? 6.703 -2.422 -8.133 1 96.69 85 ILE A CA 1
ATOM 718 C C . ILE A 1 85 ? 7.836 -1.434 -8.414 1 96.69 85 ILE A C 1
ATOM 720 O O . ILE A 1 85 ? 9.008 -1.78 -8.289 1 96.69 85 ILE A O 1
ATOM 724 N N . ASP A 1 86 ? 7.465 -0.269 -8.773 1 92.88 86 ASP A N 1
ATOM 725 C CA . ASP A 1 86 ? 8.461 0.739 -9.133 1 92.88 86 ASP A CA 1
ATOM 726 C C . ASP A 1 86 ? 9.016 1.431 -7.887 1 92.88 86 ASP A C 1
ATOM 728 O O . ASP A 1 86 ? 8.758 2.615 -7.66 1 92.88 86 ASP A O 1
ATOM 732 N N . ILE A 1 87 ? 9.703 0.753 -7.086 1 89.44 87 ILE A N 1
ATOM 733 C CA . ILE A 1 87 ? 10.375 1.258 -5.891 1 89.44 87 ILE A CA 1
ATOM 734 C C . ILE A 1 87 ? 11.805 0.725 -5.836 1 89.44 87 ILE A C 1
ATOM 736 O O . ILE A 1 87 ? 12.047 -0.451 -6.121 1 89.44 87 ILE A O 1
ATOM 740 N N . GLY A 1 88 ? 12.727 1.625 -5.398 1 90.56 88 GLY A N 1
ATOM 741 C CA . GLY A 1 88 ? 14.102 1.213 -5.215 1 90.56 88 GLY A CA 1
ATOM 742 C C . GLY A 1 88 ? 14.711 0.588 -6.453 1 90.56 88 GLY A C 1
ATOM 743 O O . GLY A 1 88 ? 15.297 -0.495 -6.387 1 90.56 88 GLY A O 1
ATOM 744 N N . ASN A 1 89 ? 14.477 1.143 -7.566 1 90.56 89 ASN A N 1
ATOM 745 C CA . ASN A 1 89 ? 14.977 0.64 -8.844 1 90.56 89 ASN A CA 1
ATOM 746 C C . ASN A 1 89 ? 14.375 -0.719 -9.188 1 90.56 89 ASN A C 1
ATOM 748 O O . ASN A 1 89 ? 15.102 -1.659 -9.516 1 90.56 89 ASN A O 1
ATOM 752 N N . ASN A 1 90 ? 13.133 -0.924 -8.953 1 95 90 ASN A N 1
ATOM 753 C CA . ASN A 1 90 ? 12.398 -2.115 -9.367 1 95 90 ASN A CA 1
ATOM 754 C C . ASN A 1 90 ? 12.844 -3.35 -8.594 1 95 90 ASN A C 1
ATOM 756 O O . ASN A 1 90 ? 13 -4.43 -9.164 1 95 90 ASN A O 1
ATOM 760 N N . LYS A 1 91 ? 13.086 -3.193 -7.332 1 97.69 91 LYS A N 1
ATOM 761 C CA . LYS A 1 91 ? 13.664 -4.277 -6.543 1 97.69 91 LYS A CA 1
ATOM 762 C C . LYS A 1 91 ? 12.617 -4.922 -5.645 1 97.69 91 LYS A C 1
ATOM 764 O O . LYS A 1 91 ? 12.945 -5.73 -4.773 1 97.69 91 LYS A O 1
ATOM 769 N N . GLN A 1 92 ? 11.406 -4.539 -5.836 1 98.19 92 GLN A N 1
ATOM 770 C CA . GLN A 1 92 ? 10.336 -5.156 -5.062 1 98.19 92 GLN A CA 1
ATOM 771 C C . GLN A 1 92 ? 9.266 -5.742 -5.973 1 98.19 92 GLN A C 1
ATOM 773 O O . GLN A 1 92 ? 8.969 -5.188 -7.035 1 98.19 92 GLN A O 1
ATOM 778 N N . VAL A 1 93 ? 8.672 -6.82 -5.484 1 98.56 93 VAL A N 1
ATOM 779 C CA . VAL A 1 93 ? 7.582 -7.426 -6.238 1 98.56 93 VAL A CA 1
ATOM 780 C C . VAL A 1 93 ? 6.504 -7.918 -5.273 1 98.56 93 VAL A C 1
ATOM 782 O O . VAL A 1 93 ? 6.766 -8.109 -4.086 1 98.56 93 VAL A O 1
ATOM 785 N N . GLU A 1 94 ? 5.352 -7.996 -5.77 1 98.62 94 GLU A N 1
ATOM 786 C CA . GLU A 1 94 ? 4.246 -8.727 -5.152 1 98.62 94 GLU A CA 1
ATOM 787 C C . GLU A 1 94 ? 3.873 -9.953 -5.973 1 98.62 94 GLU A C 1
ATOM 789 O O . GLU A 1 94 ? 3.852 -9.906 -7.203 1 98.62 94 GLU A O 1
ATOM 794 N N . ILE A 1 95 ? 3.615 -11.016 -5.277 1 98.62 95 ILE A N 1
ATOM 795 C CA . ILE A 1 95 ? 3.297 -12.219 -6.031 1 98.62 95 ILE A CA 1
ATOM 796 C C . ILE A 1 95 ? 1.967 -12.797 -5.543 1 98.62 95 ILE A C 1
ATOM 798 O O . ILE A 1 95 ? 1.526 -12.5 -4.43 1 98.62 95 ILE A O 1
ATOM 802 N N . GLY A 1 96 ? 1.353 -13.508 -6.348 1 97.62 96 GLY A N 1
ATOM 803 C CA . GLY A 1 96 ? 0.178 -14.32 -6.086 1 97.62 96 GLY A CA 1
ATOM 804 C C . GLY A 1 96 ? 0.13 -15.586 -6.926 1 97.62 96 GLY A C 1
ATOM 805 O O . GLY A 1 96 ? 0.856 -15.703 -7.918 1 97.62 96 GLY A O 1
ATOM 806 N N . ILE A 1 97 ? -0.718 -16.5 -6.488 1 98.12 97 ILE A N 1
ATOM 807 C CA . ILE A 1 97 ? -0.766 -17.766 -7.195 1 98.12 97 ILE A CA 1
ATOM 808 C C . ILE A 1 97 ? -2.211 -18.25 -7.281 1 98.12 97 ILE A C 1
ATOM 810 O O . ILE A 1 97 ? -3.016 -18 -6.383 1 98.12 97 ILE A O 1
ATOM 814 N N . THR A 1 98 ? -2.521 -18.844 -8.336 1 97.56 98 THR A N 1
ATOM 815 C CA . THR A 1 98 ? -3.768 -19.562 -8.562 1 97.56 98 THR A CA 1
ATOM 816 C C . THR A 1 98 ? -3.49 -20.984 -9.055 1 97.56 98 THR A C 1
ATOM 818 O O . THR A 1 98 ? -2.699 -21.188 -9.977 1 97.56 98 THR A O 1
ATOM 821 N N . LEU A 1 99 ? -4.082 -21.906 -8.398 1 97.31 99 LEU A N 1
ATOM 822 C CA . LEU A 1 99 ? -3.922 -23.297 -8.805 1 97.31 99 LEU A CA 1
ATOM 823 C C . LEU A 1 99 ? -5.27 -23.922 -9.148 1 97.31 99 LEU A C 1
ATOM 825 O O . LEU A 1 99 ? -6.262 -23.688 -8.461 1 97.31 99 LEU A O 1
ATOM 829 N N . ASN A 1 100 ? -5.234 -24.719 -10.211 1 97.25 100 ASN A N 1
ATOM 830 C CA . ASN A 1 100 ? -6.379 -25.578 -10.508 1 97.25 100 ASN A CA 1
ATOM 831 C C . ASN A 1 100 ? -6.75 -26.453 -9.312 1 97.25 100 ASN A C 1
ATOM 833 O O . ASN A 1 100 ? -5.887 -27.094 -8.711 1 97.25 100 ASN A O 1
ATOM 837 N N . LYS A 1 101 ? -7.984 -26.438 -9 1 96.31 101 LYS A N 1
ATOM 838 C CA . LYS A 1 101 ? -8.5 -27.188 -7.855 1 96.31 101 LYS A CA 1
ATOM 839 C C . LYS A 1 101 ? -8.055 -28.641 -7.902 1 96.31 101 LYS A C 1
ATOM 841 O O . LYS A 1 101 ? -7.695 -29.219 -6.875 1 96.31 101 LYS A O 1
ATOM 846 N N . LYS A 1 102 ? -7.977 -29.203 -9.055 1 95.81 102 LYS A N 1
ATOM 847 C CA . LYS A 1 102 ? -7.637 -30.609 -9.266 1 95.81 102 LYS A CA 1
ATOM 848 C C . LYS A 1 102 ? -6.191 -30.891 -8.859 1 95.81 102 LYS A C 1
ATOM 850 O O . LYS A 1 102 ? -5.812 -32.031 -8.664 1 95.81 102 LYS A O 1
ATOM 855 N N . TYR A 1 103 ? -5.461 -29.891 -8.734 1 96.44 103 TYR A N 1
ATOM 856 C CA . TYR A 1 103 ? -4.031 -30.078 -8.516 1 96.44 103 TYR A CA 1
ATOM 857 C C . TYR A 1 103 ? -3.598 -29.469 -7.188 1 96.44 103 TYR A C 1
ATOM 859 O O . TYR A 1 103 ? -2.402 -29.281 -6.945 1 96.44 103 TYR A O 1
ATOM 867 N N . GLN A 1 104 ? -4.52 -29.078 -6.332 1 95.75 104 GLN A N 1
ATOM 868 C CA . GLN A 1 104 ? -4.223 -28.516 -5.02 1 95.75 104 GLN A CA 1
ATOM 869 C C . GLN A 1 104 ? -3.846 -29.609 -4.023 1 95.75 104 GLN A C 1
ATOM 871 O O . GLN A 1 104 ? -4.148 -30.781 -4.234 1 95.75 104 GLN A O 1
ATOM 876 N N . LYS A 1 105 ? -3.135 -29.25 -3.021 1 95.12 105 LYS A N 1
ATOM 877 C CA . LYS A 1 105 ? -2.738 -30.109 -1.912 1 95.12 105 LYS A CA 1
ATOM 878 C C . LYS A 1 105 ? -1.781 -31.203 -2.381 1 95.12 105 LYS A C 1
ATOM 880 O O . LYS A 1 105 ? -1.858 -32.344 -1.918 1 95.12 105 LYS A O 1
ATOM 885 N N . ARG A 1 106 ? -1.007 -30.875 -3.361 1 96 106 ARG A N 1
ATOM 886 C CA . ARG A 1 106 ? -0.009 -31.812 -3.879 1 96 106 ARG A CA 1
ATOM 887 C C . ARG A 1 106 ? 1.392 -31.203 -3.801 1 96 106 ARG A C 1
ATOM 889 O O . ARG A 1 106 ? 2.336 -31.75 -4.379 1 96 106 ARG A O 1
ATOM 896 N N . GLY A 1 107 ? 1.531 -30.047 -3.232 1 97.44 107 GLY A N 1
ATOM 897 C CA . GLY A 1 107 ? 2.826 -29.406 -3.047 1 97.44 107 GLY A CA 1
ATOM 898 C C . GLY A 1 107 ? 3.26 -28.578 -4.238 1 97.44 107 GLY A C 1
ATOM 899 O O . GLY A 1 107 ? 4.363 -28.031 -4.25 1 97.44 107 GLY A O 1
ATOM 900 N N . TYR A 1 108 ? 2.389 -28.438 -5.234 1 98.12 108 TYR A N 1
ATOM 901 C CA . TYR A 1 108 ? 2.758 -27.734 -6.457 1 98.12 108 TYR A CA 1
ATOM 902 C C . TYR A 1 108 ? 2.891 -26.25 -6.207 1 98.12 108 TYR A C 1
ATOM 904 O O . TYR A 1 108 ? 3.734 -25.578 -6.812 1 98.12 108 TYR A O 1
ATOM 912 N N . ALA A 1 109 ? 2.061 -25.75 -5.344 1 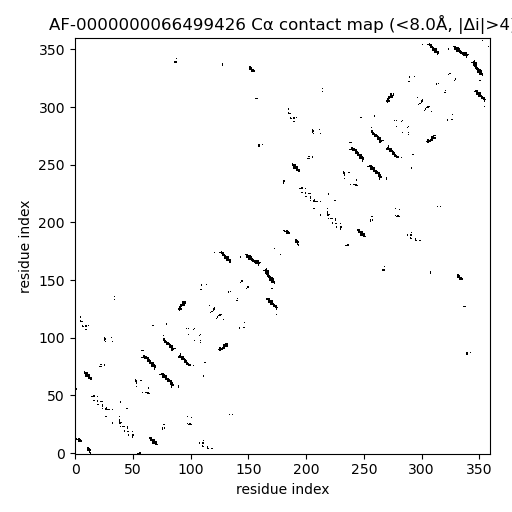98.25 109 ALA A N 1
ATOM 913 C CA . ALA A 1 109 ? 2.135 -24.328 -5.035 1 98.25 109 ALA A CA 1
ATOM 914 C C . ALA A 1 109 ? 3.477 -23.969 -4.398 1 98.25 109 ALA A C 1
ATOM 916 O O . ALA A 1 109 ? 4.148 -23.031 -4.84 1 98.25 109 ALA A O 1
ATOM 917 N N . ILE A 1 110 ? 3.867 -24.734 -3.434 1 98.06 110 ILE A N 1
ATOM 918 C CA . ILE A 1 110 ? 5.133 -24.5 -2.742 1 98.06 110 ILE A CA 1
ATOM 919 C C . ILE A 1 110 ? 6.289 -24.641 -3.729 1 98.06 110 ILE A C 1
ATOM 921 O O . ILE A 1 110 ? 7.168 -23.766 -3.783 1 98.06 110 ILE A O 1
ATOM 925 N N . GLU A 1 111 ? 6.234 -25.656 -4.504 1 98.44 111 GLU A N 1
ATOM 926 C CA . GLU A 1 111 ? 7.309 -25.922 -5.461 1 98.44 111 GLU A CA 1
ATOM 927 C C . GLU A 1 111 ? 7.418 -24.797 -6.48 1 98.44 111 GLU A C 1
ATOM 929 O O . GLU A 1 111 ? 8.516 -24.297 -6.754 1 98.44 111 GLU A O 1
ATOM 934 N N . SER A 1 112 ? 6.301 -24.359 -7.055 1 98.5 112 SER A N 1
ATOM 935 C CA . SER A 1 112 ? 6.309 -23.328 -8.086 1 98.5 112 SER A CA 1
ATOM 936 C C . SER A 1 112 ? 6.77 -21.984 -7.52 1 98.5 112 SER A C 1
ATOM 938 O O . SER A 1 112 ? 7.586 -21.297 -8.133 1 98.5 112 SER A O 1
ATOM 940 N N . LEU A 1 113 ? 6.285 -21.625 -6.344 1 98.5 113 LEU A N 1
ATOM 941 C CA . LEU A 1 113 ? 6.66 -20.359 -5.734 1 98.5 113 LEU A CA 1
ATOM 942 C C . LEU A 1 113 ? 8.133 -20.359 -5.336 1 98.5 113 LEU A C 1
ATOM 944 O O . LEU A 1 113 ? 8.812 -19.344 -5.469 1 98.5 113 LEU A O 1
ATOM 948 N N . ASN A 1 114 ? 8.602 -21.5 -4.848 1 98.06 114 ASN A N 1
ATOM 949 C CA . ASN A 1 114 ? 10.023 -21.578 -4.566 1 98.06 114 ASN A CA 1
ATOM 950 C C . ASN A 1 114 ? 10.859 -21.297 -5.816 1 98.06 114 ASN A C 1
ATOM 952 O O . ASN A 1 114 ? 11.883 -20.609 -5.75 1 98.06 114 ASN A O 1
ATOM 956 N N . GLY A 1 115 ? 10.422 -21.906 -6.891 1 97.5 115 GLY A N 1
ATOM 957 C CA . GLY A 1 115 ? 11.109 -21.656 -8.148 1 97.5 115 GLY A CA 1
ATOM 958 C C . GLY A 1 115 ? 11.133 -20.188 -8.531 1 97.5 115 GLY A C 1
ATOM 959 O O . GLY A 1 115 ? 12.18 -19.656 -8.906 1 97.5 115 GLY A O 1
ATOM 960 N N . ILE A 1 116 ? 9.992 -19.547 -8.422 1 97.81 116 ILE A N 1
ATOM 961 C CA . ILE A 1 116 ? 9.875 -18.141 -8.82 1 97.81 116 ILE A CA 1
ATOM 962 C C . ILE A 1 116 ? 10.648 -17.266 -7.836 1 97.81 116 ILE A C 1
ATOM 964 O O . ILE A 1 116 ? 11.32 -16.312 -8.242 1 97.81 116 ILE A O 1
ATOM 968 N N . ILE A 1 117 ? 10.531 -17.547 -6.555 1 98.25 117 ILE A N 1
ATOM 969 C CA . ILE A 1 117 ? 11.219 -16.781 -5.52 1 98.25 117 ILE A CA 1
ATOM 970 C C . ILE A 1 117 ? 12.727 -16.828 -5.754 1 98.25 117 ILE A C 1
ATOM 972 O O . ILE A 1 117 ? 13.406 -15.805 -5.707 1 98.25 117 ILE A O 1
ATOM 976 N N . GLN A 1 118 ? 13.227 -18.016 -6.051 1 97.44 118 GLN A N 1
ATOM 977 C CA . GLN A 1 118 ? 14.641 -18.172 -6.359 1 97.44 118 GLN A CA 1
ATOM 978 C C . GLN A 1 118 ? 15.039 -17.312 -7.562 1 97.44 118 GLN A C 1
ATOM 980 O O . GLN A 1 118 ? 16.062 -16.625 -7.531 1 97.44 118 GLN A O 1
ATOM 985 N N . TYR A 1 119 ? 14.273 -17.375 -8.562 1 97.56 119 TYR A N 1
ATOM 986 C CA . TYR A 1 119 ? 14.547 -16.609 -9.773 1 97.56 119 TYR A CA 1
ATOM 987 C C . TYR A 1 119 ? 14.547 -15.117 -9.492 1 97.56 119 TYR A C 1
ATOM 989 O O . TYR A 1 119 ? 15.453 -14.391 -9.922 1 97.56 119 TYR A O 1
ATOM 997 N N . LEU A 1 120 ? 13.555 -14.672 -8.734 1 97.94 120 LEU A N 1
ATOM 998 C CA . LEU A 1 120 ? 13.398 -13.258 -8.422 1 97.94 120 LEU A CA 1
ATOM 999 C C . LEU A 1 120 ? 14.578 -12.758 -7.59 1 97.94 120 LEU A C 1
ATOM 1001 O O . LEU A 1 120 ? 15.109 -11.672 -7.844 1 97.94 120 LEU A O 1
ATOM 1005 N N . PHE A 1 121 ? 15.047 -13.508 -6.637 1 98.06 121 PHE A N 1
ATOM 1006 C CA . PHE A 1 121 ? 16.109 -13.07 -5.742 1 98.06 121 PHE A CA 1
ATOM 1007 C C . PHE A 1 121 ? 17.484 -13.273 -6.391 1 98.06 121 PHE A C 1
ATOM 1009 O O . PHE A 1 121 ? 18.328 -12.383 -6.348 1 98.06 121 PHE A O 1
ATOM 1016 N N . LYS A 1 122 ? 17.688 -14.375 -7.051 1 96.69 122 LYS A N 1
ATOM 1017 C CA . LYS A 1 122 ? 19.031 -14.711 -7.512 1 96.69 122 LYS A CA 1
ATOM 1018 C C . LYS A 1 122 ? 19.297 -14.156 -8.914 1 96.69 122 LYS A C 1
ATOM 1020 O O . LYS A 1 122 ? 20.391 -13.672 -9.203 1 96.69 122 LYS A O 1
ATOM 1025 N N . THR A 1 123 ? 18.328 -14.305 -9.734 1 96.25 123 THR A N 1
ATOM 1026 C CA . THR A 1 123 ? 18.531 -13.922 -11.133 1 96.25 123 THR A CA 1
ATOM 1027 C C . THR A 1 123 ? 18.203 -12.445 -11.344 1 96.25 123 THR A C 1
ATOM 1029 O O . THR A 1 123 ? 18.984 -11.719 -11.969 1 96.25 123 THR A O 1
ATOM 1032 N N . LEU A 1 124 ? 17.094 -12.008 -10.773 1 96.5 124 LEU A N 1
ATOM 1033 C CA . LEU A 1 124 ? 16.672 -10.625 -11.008 1 96.5 124 LEU A CA 1
ATOM 1034 C C . LEU A 1 124 ? 17.172 -9.711 -9.891 1 96.5 124 LEU A C 1
ATOM 1036 O O . LEU A 1 124 ? 16.969 -8.5 -9.938 1 96.5 124 LEU A O 1
ATOM 1040 N N . ASN A 1 125 ? 17.719 -10.219 -8.844 1 97.06 125 ASN A N 1
ATOM 1041 C CA . ASN A 1 125 ? 18.312 -9.461 -7.746 1 97.06 125 ASN A CA 1
ATOM 1042 C C . ASN A 1 125 ? 17.281 -8.578 -7.055 1 97.06 125 ASN A C 1
ATOM 1044 O O . ASN A 1 125 ? 17.547 -7.406 -6.773 1 97.06 125 ASN A O 1
ATOM 1048 N N . LYS A 1 126 ? 16.141 -9.086 -6.934 1 98.12 126 LYS A N 1
ATOM 1049 C CA . LYS A 1 126 ? 15.125 -8.367 -6.16 1 98.12 126 LYS A CA 1
ATOM 1050 C C . LYS A 1 126 ? 15.492 -8.328 -4.68 1 98.12 126 LYS A C 1
ATOM 1052 O O . LYS A 1 126 ? 16.234 -9.188 -4.195 1 98.12 126 LYS A O 1
ATOM 1057 N N . HIS A 1 127 ? 14.961 -7.305 -3.949 1 97.94 127 HIS A N 1
ATOM 1058 C CA . HIS A 1 127 ? 15.25 -7.051 -2.541 1 97.94 127 HIS A CA 1
ATOM 1059 C C . HIS A 1 127 ? 14.148 -7.617 -1.647 1 97.94 127 HIS A C 1
ATOM 1061 O O . HIS A 1 127 ? 14.43 -8.156 -0.575 1 97.94 127 HIS A O 1
ATOM 1067 N N . ARG A 1 128 ? 12.953 -7.535 -2.121 1 98.31 128 ARG A N 1
ATOM 1068 C CA . ARG A 1 128 ? 11.797 -7.785 -1.27 1 98.31 128 ARG A CA 1
ATOM 1069 C C . ARG A 1 128 ? 10.625 -8.328 -2.082 1 98.31 128 ARG A C 1
ATOM 1071 O O . ARG A 1 128 ? 10.352 -7.848 -3.18 1 98.31 128 ARG A O 1
ATOM 1078 N N . ILE A 1 129 ? 9.984 -9.406 -1.586 1 98.75 129 ILE A N 1
ATOM 1079 C CA . ILE A 1 129 ? 8.789 -9.992 -2.176 1 98.75 129 ILE A CA 1
ATOM 1080 C C . ILE A 1 129 ? 7.641 -9.93 -1.174 1 98.75 129 ILE A C 1
ATOM 1082 O O . ILE A 1 129 ? 7.812 -10.258 0.003 1 98.75 129 ILE A O 1
ATOM 1086 N N . THR A 1 130 ? 6.5 -9.477 -1.665 1 98.75 130 THR A N 1
ATOM 1087 C CA . THR A 1 130 ? 5.332 -9.422 -0.794 1 98.75 130 THR A CA 1
ATOM 1088 C C . THR A 1 130 ? 4.18 -10.227 -1.386 1 98.75 130 THR A C 1
ATOM 1090 O O . THR A 1 130 ? 4.223 -10.617 -2.555 1 98.75 130 THR A O 1
ATOM 1093 N N . ALA A 1 131 ? 3.23 -10.508 -0.581 1 98.5 131 ALA A N 1
ATOM 1094 C CA . ALA A 1 131 ? 1.96 -11.125 -0.96 1 98.5 131 ALA A CA 1
ATOM 1095 C C . ALA A 1 131 ? 0.816 -10.594 -0.102 1 98.5 131 ALA A C 1
ATOM 1097 O O . ALA A 1 131 ? 0.949 -10.477 1.119 1 98.5 131 ALA A O 1
ATOM 1098 N N . SER A 1 132 ? -0.198 -10.242 -0.704 1 97.31 132 SER A N 1
ATOM 1099 C CA . SER A 1 132 ? -1.433 -9.828 -0.043 1 97.31 132 SER A CA 1
ATOM 1100 C C . SER A 1 132 ? -2.438 -10.977 0.017 1 97.31 132 SER A C 1
ATOM 1102 O O . SER A 1 132 ? -2.729 -11.609 -1.002 1 97.31 132 SER A O 1
ATOM 1104 N N . VAL A 1 133 ? -2.945 -11.266 1.193 1 96.75 133 VAL A N 1
ATOM 1105 C CA . VAL A 1 133 ? -3.791 -12.438 1.405 1 96.75 133 VAL A CA 1
ATOM 1106 C C . VAL A 1 133 ? -5.055 -12.031 2.162 1 96.75 133 VAL A C 1
ATOM 1108 O O . VAL A 1 133 ? -4.984 -11.289 3.145 1 96.75 133 VAL A O 1
ATOM 1111 N N . ASP A 1 134 ? -6.137 -12.57 1.685 1 94.31 134 ASP A N 1
ATOM 1112 C CA . ASP A 1 134 ? -7.379 -12.398 2.43 1 94.31 134 ASP A CA 1
ATOM 1113 C C . ASP A 1 134 ? -7.328 -13.133 3.764 1 94.31 134 ASP A C 1
ATOM 1115 O O . ASP A 1 134 ? -6.855 -14.266 3.834 1 94.31 134 ASP A O 1
ATOM 1119 N N . LEU A 1 135 ? -7.848 -12.469 4.75 1 94.5 135 LEU A N 1
ATOM 1120 C CA . LEU A 1 135 ? -7.836 -13.031 6.094 1 94.5 135 LEU A CA 1
ATOM 1121 C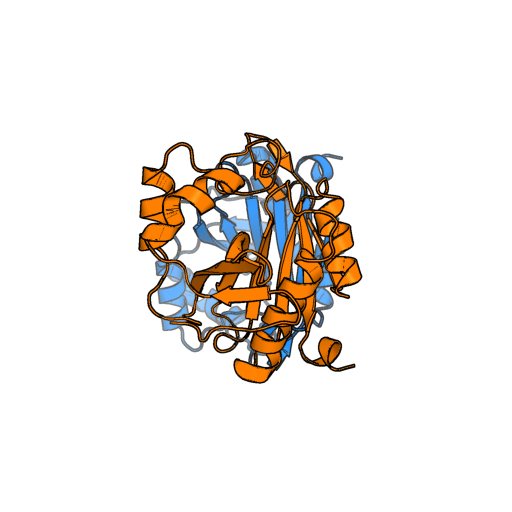 C . LEU A 1 135 ? -8.523 -14.391 6.121 1 94.5 135 LEU A C 1
ATOM 1123 O O . LEU A 1 135 ? -8.148 -15.273 6.902 1 94.5 135 LEU A O 1
ATOM 1127 N N . ASN A 1 136 ? -9.523 -14.602 5.328 1 93.38 136 ASN A N 1
ATOM 1128 C CA . ASN A 1 136 ? -10.32 -15.828 5.336 1 93.38 136 ASN A CA 1
ATOM 1129 C C . ASN A 1 136 ? -9.711 -16.906 4.438 1 93.38 136 ASN A C 1
ATOM 1131 O O . ASN A 1 136 ? -10.195 -18.031 4.395 1 93.38 136 ASN A O 1
ATOM 1135 N N . ASN A 1 137 ? -8.695 -16.594 3.734 1 94.12 137 ASN A N 1
ATOM 1136 C CA . ASN A 1 137 ? -8.023 -17.547 2.869 1 94.12 137 ASN A CA 1
ATOM 1137 C C . ASN A 1 137 ? -6.953 -18.328 3.629 1 94.12 137 ASN A C 1
ATOM 1139 O O . ASN A 1 137 ? -5.758 -18.141 3.402 1 94.12 137 ASN A O 1
ATOM 1143 N N . THR A 1 138 ? -7.375 -19.25 4.383 1 95.44 138 THR A N 1
ATOM 1144 C CA . THR A 1 138 ? -6.508 -20 5.289 1 95.44 138 THR A CA 1
ATOM 1145 C C . THR A 1 138 ? -5.453 -20.781 4.508 1 95.44 138 THR A C 1
ATOM 1147 O O . THR A 1 138 ? -4.324 -20.938 4.969 1 95.44 138 THR A O 1
ATOM 1150 N N . ASN A 1 139 ? -5.836 -21.281 3.373 1 95 139 ASN A N 1
ATOM 1151 C CA . ASN A 1 139 ? -4.891 -22.016 2.539 1 95 139 ASN A CA 1
ATOM 1152 C C . ASN A 1 139 ? -3.715 -21.125 2.119 1 95 139 ASN A C 1
ATOM 1154 O O . ASN A 1 139 ? -2.559 -21.547 2.193 1 95 139 ASN A O 1
ATOM 1158 N N . SER A 1 140 ? -4 -19.969 1.699 1 96.69 140 SER A N 1
ATOM 1159 C CA . SER A 1 140 ? -2.947 -19.047 1.29 1 96.69 140 SER A CA 1
ATOM 1160 C C . SER A 1 140 ? -2.096 -18.609 2.48 1 96.69 140 SER A C 1
ATOM 1162 O O . SER A 1 140 ? -0.876 -18.484 2.363 1 96.69 140 SER A O 1
ATOM 1164 N N . ILE A 1 141 ? -2.742 -18.375 3.582 1 97.38 141 ILE A N 1
ATOM 1165 C CA . ILE A 1 141 ? -2.018 -18.016 4.797 1 97.38 141 ILE A CA 1
ATOM 1166 C C . ILE A 1 141 ? -0.99 -19.094 5.121 1 97.38 141 ILE A C 1
ATOM 1168 O O . ILE A 1 141 ? 0.199 -18.812 5.273 1 97.38 141 ILE A O 1
ATOM 1172 N N . LYS A 1 142 ? -1.399 -20.328 5.18 1 97.25 142 LYS A N 1
ATOM 1173 C CA . LYS A 1 142 ? -0.513 -21.453 5.469 1 97.25 142 LYS A CA 1
ATOM 1174 C C . LYS A 1 142 ? 0.604 -21.547 4.438 1 97.25 142 LYS A C 1
ATOM 1176 O O . LYS A 1 142 ? 1.75 -21.859 4.777 1 97.25 142 LYS A O 1
ATOM 1181 N N . LEU A 1 143 ? 0.251 -21.312 3.211 1 97.88 143 LEU A N 1
ATOM 1182 C CA . LEU A 1 143 ? 1.2 -21.391 2.105 1 97.88 143 LEU A CA 1
ATOM 1183 C C . LEU A 1 143 ? 2.369 -20.438 2.326 1 97.88 143 LEU A C 1
ATOM 1185 O O . LEU A 1 143 ? 3.529 -20.859 2.309 1 97.88 143 LEU A O 1
ATOM 1189 N N . PHE A 1 144 ? 2.102 -19.203 2.584 1 98 144 PHE A N 1
ATOM 1190 C CA . PHE A 1 144 ? 3.162 -18.203 2.691 1 98 144 PHE A CA 1
ATOM 1191 C C . PHE A 1 144 ? 3.906 -18.344 4.012 1 98 144 PHE A C 1
ATOM 1193 O O . PHE A 1 144 ? 5.102 -18.062 4.094 1 98 144 PHE A O 1
ATOM 1200 N N . GLU A 1 145 ? 3.193 -18.797 5.004 1 97.5 145 GLU A N 1
ATOM 1201 C CA . GLU A 1 145 ? 3.895 -19.125 6.242 1 97.5 145 GLU A CA 1
ATOM 1202 C C . GLU A 1 145 ? 4.883 -20.281 6.023 1 97.5 145 GLU A C 1
ATOM 1204 O O . GLU A 1 145 ? 6.016 -20.219 6.512 1 97.5 145 GLU A O 1
ATOM 1209 N N . GLN A 1 146 ? 4.469 -21.266 5.27 1 96.94 146 GLN A N 1
ATOM 1210 C CA . GLN A 1 146 ? 5.344 -22.391 4.953 1 96.94 146 GLN A CA 1
ATOM 1211 C C . GLN A 1 146 ? 6.539 -21.953 4.121 1 96.94 146 GLN A C 1
ATOM 1213 O O . GLN A 1 146 ? 7.621 -22.531 4.211 1 96.94 146 GLN A O 1
ATOM 1218 N N . LEU A 1 147 ? 6.348 -20.969 3.357 1 97.38 147 LEU A N 1
ATOM 1219 C CA . LEU A 1 147 ? 7.414 -20.422 2.527 1 97.38 147 LEU A CA 1
ATOM 1220 C C . LEU A 1 147 ? 8.273 -19.438 3.324 1 97.38 147 LEU A C 1
ATOM 1222 O O . LEU A 1 147 ? 9.156 -18.781 2.766 1 97.38 147 LEU A O 1
ATOM 1226 N N . HIS A 1 148 ? 7.953 -19.234 4.598 1 96.88 148 HIS A N 1
ATOM 1227 C CA . HIS A 1 148 ? 8.734 -18.469 5.562 1 96.88 148 HIS A CA 1
ATOM 1228 C C . HIS A 1 148 ? 8.602 -16.969 5.316 1 96.88 148 HIS A C 1
ATOM 1230 O O . HIS A 1 148 ? 9.523 -16.219 5.594 1 96.88 148 HIS A O 1
ATOM 1236 N N . PHE A 1 149 ? 7.496 -16.672 4.695 1 98.5 149 PHE A N 1
ATOM 1237 C CA . PHE A 1 149 ? 7.176 -15.242 4.656 1 98.5 149 PHE A CA 1
ATOM 1238 C C . PHE A 1 149 ? 6.754 -14.75 6.031 1 98.5 149 PHE A C 1
ATOM 1240 O O . PHE A 1 149 ? 6.035 -15.438 6.754 1 98.5 149 PHE A O 1
ATOM 1247 N N . ARG A 1 150 ? 7.148 -13.547 6.348 1 97.94 150 ARG A N 1
ATOM 1248 C CA . ARG A 1 150 ? 6.777 -12.938 7.617 1 97.94 150 ARG A CA 1
ATOM 1249 C C . ARG A 1 150 ? 5.484 -12.133 7.484 1 97.94 150 ARG A C 1
ATOM 1251 O O . ARG A 1 150 ? 5.289 -11.422 6.5 1 97.94 150 ARG A O 1
ATOM 1258 N N . LYS A 1 151 ? 4.629 -12.328 8.438 1 98.19 151 LYS A N 1
ATOM 1259 C CA . LYS A 1 151 ? 3.453 -11.461 8.484 1 98.19 151 LYS A CA 1
ATOM 1260 C C . LYS A 1 151 ? 3.83 -10.047 8.898 1 98.19 151 LYS A C 1
ATOM 1262 O O . LYS A 1 151 ? 4.344 -9.828 10 1 98.19 151 LYS A O 1
ATOM 1267 N N . GLU A 1 152 ? 3.564 -9.117 8.023 1 98.62 152 GLU A N 1
ATOM 1268 C CA . GLU A 1 152 ? 3.998 -7.75 8.312 1 98.62 152 GLU A CA 1
ATOM 1269 C C . GLU A 1 152 ? 2.805 -6.84 8.586 1 98.62 152 GLU A C 1
ATOM 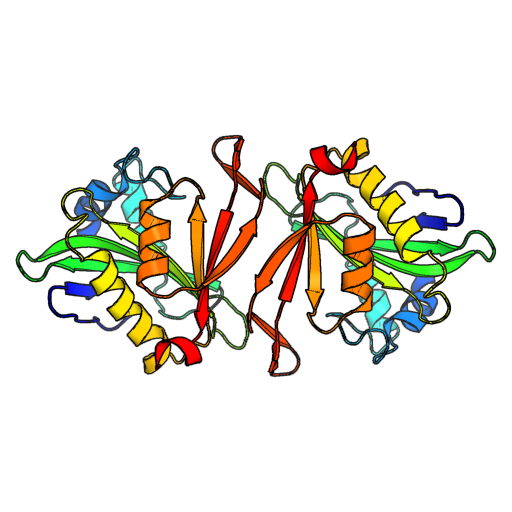1271 O O . GLU A 1 152 ? 2.963 -5.75 9.141 1 98.62 152 GLU A O 1
ATOM 1276 N N . ALA A 1 153 ? 1.676 -7.27 8.141 1 98.62 153 ALA A N 1
ATOM 1277 C CA . ALA A 1 153 ? 0.534 -6.371 8.289 1 98.62 153 ALA A CA 1
ATOM 1278 C C . ALA A 1 153 ? -0.761 -7.156 8.477 1 98.62 153 ALA A C 1
ATOM 1280 O O . ALA A 1 153 ? -0.907 -8.258 7.945 1 98.62 153 ALA A O 1
ATOM 1281 N N . HIS A 1 154 ? -1.573 -6.727 9.227 1 98.38 154 HIS A N 1
ATOM 1282 C CA . HIS A 1 154 ? -3.002 -7.02 9.266 1 98.38 154 HIS A CA 1
ATOM 1283 C C . HIS A 1 154 ? -3.828 -5.742 9.164 1 98.38 154 HIS A C 1
ATOM 1285 O O . HIS A 1 154 ? -4.047 -5.051 10.164 1 98.38 154 HIS A O 1
ATOM 1291 N N . PHE A 1 155 ? -4.27 -5.426 7.988 1 98.06 155 PHE A N 1
ATOM 1292 C CA . PHE A 1 155 ? -5.074 -4.238 7.723 1 98.06 155 PHE A CA 1
ATOM 1293 C C . PHE A 1 155 ? -6.555 -4.527 7.945 1 98.06 155 PHE A C 1
ATOM 1295 O O . PHE A 1 155 ? -7.168 -5.281 7.184 1 98.06 155 PHE A O 1
ATOM 1302 N N . LYS A 1 156 ? -7.086 -3.891 8.914 1 97.62 156 LYS A N 1
ATOM 1303 C CA . LYS A 1 156 ? -8.484 -4.121 9.258 1 97.62 156 LYS A CA 1
ATOM 1304 C C . LYS A 1 156 ? -9.414 -3.316 8.352 1 97.62 156 LYS A C 1
ATOM 1306 O O . LYS A 1 156 ? -9.258 -2.102 8.219 1 97.62 156 LYS A O 1
ATOM 1311 N N . LYS A 1 157 ? -10.375 -4.039 7.711 1 96.75 157 LYS A N 1
ATOM 1312 C CA . LYS A 1 157 ? -11.422 -3.42 6.898 1 96.75 157 LYS A CA 1
ATOM 1313 C C . LYS A 1 157 ? -10.828 -2.424 5.906 1 96.75 157 LYS A C 1
ATOM 1315 O O . LYS A 1 157 ? -11.32 -1.302 5.777 1 96.75 157 LYS A O 1
ATOM 1320 N N . SER A 1 158 ? -9.789 -2.812 5.25 1 96.38 158 SER A N 1
ATOM 1321 C CA . SER A 1 158 ? -9.047 -1.909 4.379 1 96.38 158 SER A CA 1
ATOM 1322 C C . SER A 1 158 ? -9.414 -2.119 2.914 1 96.38 158 SER A C 1
ATOM 1324 O O . SER A 1 158 ? -9.148 -1.262 2.07 1 96.38 158 SER A O 1
ATOM 1326 N N . LEU A 1 159 ? -9.969 -3.199 2.574 1 93.44 159 LEU A N 1
ATOM 1327 C CA . LEU A 1 159 ? -10.375 -3.508 1.206 1 93.44 159 LEU A CA 1
ATOM 1328 C C . LEU A 1 159 ? -11.891 -3.518 1.075 1 93.44 159 LEU A C 1
ATOM 1330 O O . LEU A 1 159 ? -12.602 -3.865 2.025 1 93.44 159 LEU A O 1
ATOM 1334 N N . PHE A 1 160 ? -12.273 -3.043 -0.082 1 91.81 160 PHE A N 1
ATOM 1335 C CA . PHE A 1 160 ? -13.711 -3.051 -0.359 1 91.81 160 PHE A CA 1
ATOM 1336 C C . PHE A 1 160 ? -14.039 -4.016 -1.493 1 91.81 160 PHE A C 1
ATOM 1338 O O . PHE A 1 160 ? -13.859 -3.684 -2.666 1 91.81 160 PHE A O 1
ATOM 1345 N N . ILE A 1 161 ? -14.492 -5.188 -1.168 1 85.94 161 ILE A N 1
ATOM 1346 C CA . ILE A 1 161 ? -14.789 -6.258 -2.119 1 85.94 161 ILE A CA 1
ATOM 1347 C C . ILE A 1 161 ? -16.234 -6.699 -1.97 1 85.94 161 ILE A C 1
ATOM 1349 O O . ILE A 1 161 ? -16.703 -6.969 -0.859 1 85.94 161 ILE A O 1
ATOM 1353 N N . ASN A 1 162 ? -16.922 -6.832 -3.123 1 84.25 162 ASN A N 1
ATOM 1354 C CA . ASN A 1 162 ? -18.328 -7.246 -3.127 1 84.25 162 ASN A CA 1
ATOM 1355 C C . ASN A 1 162 ? -19.141 -6.438 -2.129 1 84.25 162 ASN A C 1
ATOM 1357 O O . ASN A 1 162 ? -19.875 -7.008 -1.315 1 84.25 162 ASN A O 1
ATOM 1361 N N . ASN A 1 163 ? -18.828 -5.125 -1.994 1 89.25 163 ASN A N 1
ATOM 1362 C CA . ASN A 1 163 ? -19.578 -4.152 -1.203 1 89.25 163 ASN A CA 1
ATOM 1363 C C . ASN A 1 163 ? -19.359 -4.371 0.293 1 89.25 163 ASN A C 1
ATOM 1365 O O . ASN A 1 163 ? -20.219 -3.986 1.104 1 89.25 163 ASN A O 1
ATOM 1369 N N . GLU A 1 164 ? -18.344 -5.074 0.559 1 91.75 164 GLU A N 1
ATOM 1370 C CA . GLU A 1 164 ? -18.016 -5.309 1.962 1 91.75 164 GLU A CA 1
ATOM 1371 C C . GLU A 1 164 ? -16.562 -4.938 2.256 1 91.75 164 GLU A C 1
ATOM 1373 O O . GLU A 1 164 ? -15.688 -5.164 1.427 1 91.75 164 GLU A O 1
ATOM 1378 N N . TRP A 1 165 ? -16.422 -4.359 3.445 1 94.31 165 TRP A N 1
ATOM 1379 C CA . TRP A 1 165 ? -15.062 -4.102 3.924 1 94.31 165 TRP A CA 1
ATOM 1380 C C . TRP A 1 165 ? -14.445 -5.367 4.504 1 94.31 165 TRP A C 1
ATOM 1382 O O . TRP A 1 165 ? -15.023 -6.004 5.387 1 94.31 165 TRP A O 1
ATOM 1392 N N . VAL A 1 166 ? -13.281 -5.684 3.947 1 93.56 166 VAL A N 1
ATOM 1393 C CA . VAL A 1 166 ? -12.641 -6.91 4.41 1 93.56 166 VAL A CA 1
ATOM 1394 C C . VAL A 1 166 ? -11.195 -6.613 4.82 1 93.56 166 VAL A C 1
ATOM 1396 O O . VAL A 1 166 ? -10.641 -5.574 4.461 1 93.56 166 VAL A O 1
ATOM 1399 N N . ASP A 1 167 ? -10.688 -7.559 5.637 1 96.5 167 ASP A N 1
ATOM 1400 C CA . ASP A 1 167 ? -9.312 -7.43 6.117 1 96.5 167 ASP A CA 1
ATOM 1401 C C . ASP A 1 167 ? -8.312 -7.926 5.074 1 96.5 167 ASP A C 1
ATOM 1403 O O . ASP A 1 167 ? -8.672 -8.703 4.188 1 96.5 167 ASP A O 1
ATOM 1407 N N . ASP A 1 168 ? -7.141 -7.41 5.191 1 95.56 168 ASP A N 1
ATOM 1408 C CA . ASP A 1 168 ? -6.039 -7.809 4.32 1 95.56 168 ASP A CA 1
ATOM 1409 C C . ASP A 1 168 ? -4.766 -8.062 5.121 1 95.56 168 ASP A C 1
ATOM 1411 O O . ASP A 1 168 ? -4.422 -7.281 6.012 1 95.56 168 ASP A O 1
ATOM 1415 N N . ILE A 1 169 ? -4.129 -9.164 4.855 1 98.12 169 ILE A N 1
ATOM 1416 C CA . ILE A 1 169 ? -2.869 -9.523 5.504 1 98.12 169 ILE A CA 1
ATOM 1417 C C . ILE A 1 169 ? -1.728 -9.438 4.492 1 98.12 169 ILE A C 1
ATOM 1419 O O . ILE A 1 169 ? -1.851 -9.922 3.365 1 98.12 169 ILE A O 1
ATOM 1423 N N . ILE A 1 170 ? -0.662 -8.852 4.93 1 98.62 170 ILE A N 1
ATOM 1424 C CA . ILE A 1 170 ? 0.495 -8.75 4.047 1 98.62 170 ILE A CA 1
ATOM 1425 C C . ILE A 1 170 ? 1.642 -9.594 4.598 1 98.62 170 ILE A C 1
ATOM 1427 O O . ILE A 1 170 ? 2.006 -9.469 5.77 1 98.62 170 ILE A O 1
ATOM 1431 N N . TYR A 1 171 ? 2.125 -10.43 3.758 1 98.75 171 TYR A N 1
ATOM 1432 C CA . TYR A 1 171 ? 3.336 -11.195 4.027 1 98.75 171 TYR A CA 1
ATOM 1433 C C . TYR A 1 171 ? 4.508 -10.672 3.205 1 98.75 171 TYR A C 1
ATOM 1435 O O . TYR A 1 171 ? 4.316 -10.141 2.109 1 98.75 171 TYR A O 1
ATOM 1443 N N . ALA A 1 172 ? 5.703 -10.867 3.777 1 98.75 172 ALA A N 1
ATOM 1444 C CA . ALA A 1 172 ? 6.879 -10.383 3.057 1 98.75 172 ALA A CA 1
ATOM 1445 C C . ALA A 1 172 ? 8.078 -11.297 3.299 1 98.75 172 ALA A C 1
ATOM 1447 O O . ALA A 1 172 ? 8.156 -11.977 4.324 1 98.75 172 ALA A O 1
ATOM 1448 N N . LEU A 1 173 ? 8.953 -11.312 2.387 1 98.62 173 LEU A N 1
ATOM 1449 C CA . LEU A 1 173 ? 10.219 -12.031 2.424 1 98.62 173 LEU A CA 1
ATOM 1450 C C . LEU A 1 173 ? 11.336 -11.195 1.82 1 98.62 173 LEU A C 1
ATOM 1452 O O . LEU A 1 173 ? 11.211 -10.695 0.699 1 98.62 173 LEU A O 1
ATOM 1456 N N . LEU A 1 174 ? 12.383 -10.969 2.604 1 98.31 174 LEU A N 1
ATOM 1457 C CA . LEU A 1 174 ? 13.555 -10.266 2.102 1 98.31 174 LEU A CA 1
ATOM 1458 C C . LEU A 1 174 ? 14.57 -11.242 1.514 1 98.31 174 LEU A C 1
ATOM 1460 O O . LEU A 1 174 ? 14.688 -12.375 1.981 1 98.31 174 LEU A O 1
ATOM 1464 N N . SER A 1 175 ? 15.297 -10.742 0.525 1 97.5 175 SER A N 1
ATOM 1465 C CA . SER A 1 175 ? 16.328 -11.578 -0.084 1 97.5 175 SER A CA 1
ATOM 1466 C C . SER A 1 175 ? 17.312 -12.094 0.961 1 97.5 175 SER A C 1
ATOM 1468 O O . SER A 1 175 ? 17.734 -13.242 0.901 1 97.5 175 SER A O 1
ATOM 1470 N N . GLU A 1 176 ? 17.625 -11.273 1.93 1 96.12 176 GLU A N 1
ATOM 1471 C CA . GLU A 1 176 ? 18.609 -11.633 2.953 1 96.12 176 GLU A CA 1
ATOM 1472 C C . GLU A 1 176 ? 18.047 -12.688 3.898 1 96.12 176 GLU A C 1
ATOM 1474 O O . GLU A 1 176 ? 18.797 -13.344 4.617 1 96.12 176 GLU A O 1
ATOM 1479 N N . GLU A 1 177 ? 16.75 -12.859 3.953 1 94.44 177 GLU A N 1
ATOM 1480 C CA . GLU A 1 177 ? 16.094 -13.859 4.793 1 94.44 177 GLU A CA 1
ATOM 1481 C C . GLU A 1 177 ? 16 -15.203 4.078 1 94.44 177 GLU A C 1
ATOM 1483 O O . GLU A 1 177 ? 15.828 -16.25 4.719 1 94.44 177 GLU A O 1
ATOM 1488 N N . TRP A 1 178 ? 15.867 -15.125 2.779 1 89.44 178 TRP A N 1
ATOM 1489 C CA . TRP A 1 178 ? 15.664 -16.312 1.956 1 89.44 178 TRP A CA 1
ATOM 1490 C C . TRP A 1 178 ? 16.938 -17.156 1.903 1 89.44 178 TRP A C 1
ATOM 1492 O O . TRP A 1 178 ? 16.875 -18.391 1.907 1 89.44 178 TRP A O 1
ATOM 1502 N N . LEU A 1 179 ? 18.109 -16.641 1.826 1 75.12 179 LEU A N 1
ATOM 1503 C CA . LEU A 1 179 ? 19.391 -17.344 1.697 1 75.12 179 LEU A CA 1
ATOM 1504 C C . LEU A 1 179 ? 19.766 -18.016 3.006 1 75.12 179 LEU A C 1
ATOM 1506 O O . LEU A 1 179 ? 20.641 -18.891 3.025 1 75.12 179 LEU A O 1
ATOM 1510 N N . LYS A 1 180 ? 19.125 -17.922 3.98 1 63.88 180 LYS A N 1
ATOM 1511 C CA . LYS A 1 180 ? 19.547 -18.531 5.238 1 63.88 180 LYS A CA 1
ATOM 1512 C C . LYS A 1 180 ? 18.828 -19.859 5.461 1 63.88 180 LYS A C 1
ATOM 1514 O O . LYS A 1 180 ? 17.672 -20.031 5.074 1 63.88 180 LYS A O 1
ATOM 1519 N N . MET B 1 1 ? -13.031 23.438 -2.949 1 78.31 1 MET B N 1
ATOM 1520 C CA . MET B 1 1 ? -12.383 24.094 -1.813 1 78.31 1 MET B CA 1
ATOM 1521 C C . MET B 1 1 ? -12.977 23.594 -0.496 1 78.31 1 MET B C 1
ATOM 1523 O O . MET B 1 1 ? -14.133 23.172 -0.448 1 78.31 1 MET B O 1
ATOM 1527 N N . ILE B 1 2 ? -12.031 23.453 0.556 1 82.31 2 ILE B N 1
ATOM 1528 C CA . ILE B 1 2 ? -12.531 22.969 1.841 1 82.31 2 ILE B CA 1
ATOM 1529 C C . ILE B 1 2 ? -13.055 24.141 2.66 1 82.31 2 ILE B C 1
ATOM 1531 O O . ILE B 1 2 ? -12.516 25.25 2.588 1 82.31 2 ILE B O 1
ATOM 1535 N N . GLU B 1 3 ? -14.156 23.891 3.371 1 87.94 3 GLU B N 1
ATOM 1536 C CA . GLU B 1 3 ? -14.562 24.844 4.402 1 87.94 3 GLU B CA 1
ATOM 1537 C C . GLU B 1 3 ? -13.539 24.906 5.531 1 87.94 3 GLU B C 1
ATOM 1539 O O . GLU B 1 3 ? -12.883 23.906 5.828 1 87.94 3 GLU B O 1
ATOM 1544 N N . ASN B 1 4 ? -13.445 26.094 6.066 1 95.19 4 ASN B N 1
ATOM 1545 C CA . ASN B 1 4 ? -12.547 26.219 7.203 1 95.19 4 ASN B CA 1
ATOM 1546 C C . ASN B 1 4 ? -12.977 25.344 8.367 1 95.19 4 ASN B C 1
ATOM 1548 O O . ASN B 1 4 ? -14.172 25.25 8.68 1 95.19 4 ASN B O 1
ATOM 1552 N N . ILE B 1 5 ? -12.047 24.656 8.953 1 96.81 5 ILE B N 1
ATOM 1553 C CA . ILE B 1 5 ? -12.281 23.891 10.172 1 96.81 5 ILE B CA 1
ATOM 1554 C C . ILE B 1 5 ? -11.711 24.625 11.375 1 96.81 5 ILE B C 1
ATOM 1556 O O . ILE B 1 5 ? -10.531 24.984 11.391 1 96.81 5 ILE B O 1
ATOM 1560 N N . GLU B 1 6 ? -12.57 24.875 12.297 1 97.38 6 GLU B N 1
ATOM 1561 C CA . GLU B 1 6 ? -12.141 25.609 13.484 1 97.38 6 GLU B CA 1
ATOM 1562 C C . GLU B 1 6 ? -12.023 24.672 14.688 1 97.38 6 GLU B C 1
ATOM 1564 O O . GLU B 1 6 ? -12.883 23.812 14.906 1 97.38 6 GLU B O 1
ATOM 1569 N N . THR B 1 7 ? -10.914 24.797 15.367 1 97.75 7 THR B N 1
ATOM 1570 C CA . THR B 1 7 ? -10.734 24.156 16.656 1 97.75 7 THR B CA 1
ATOM 1571 C C . THR B 1 7 ? -10.594 25.188 17.766 1 97.75 7 THR B C 1
ATOM 1573 O O . THR B 1 7 ? -10.961 26.359 17.578 1 97.75 7 THR B O 1
ATOM 1576 N N . GLU B 1 8 ? -10.219 24.734 18.953 1 98 8 GLU B N 1
ATOM 1577 C CA . GLU B 1 8 ? -10.109 25.656 20.078 1 98 8 GLU B CA 1
ATOM 1578 C C . GLU B 1 8 ? -9.117 26.766 19.797 1 98 8 GLU B C 1
ATOM 1580 O O . GLU B 1 8 ? -9.445 27.953 19.906 1 98 8 GLU B O 1
ATOM 1585 N N . ARG B 1 9 ? -7.895 26.406 19.375 1 98.38 9 ARG B N 1
ATOM 1586 C CA . ARG B 1 9 ? -6.824 27.391 19.219 1 98.38 9 ARG B CA 1
ATOM 1587 C C . ARG B 1 9 ? -6.453 27.578 17.75 1 98.38 9 ARG B C 1
ATOM 1589 O O . ARG B 1 9 ? -5.664 28.453 17.422 1 98.38 9 ARG B O 1
ATOM 1596 N N . LEU B 1 10 ? -7.125 26.75 16.812 1 98.62 10 LEU B N 1
ATOM 1597 C CA . LEU B 1 10 ? -6.582 26.703 15.453 1 98.62 10 LEU B CA 1
ATOM 1598 C C . LEU B 1 10 ? -7.684 26.906 14.422 1 98.62 10 LEU B C 1
ATOM 1600 O O . LEU B 1 10 ? -8.859 26.656 14.711 1 98.62 10 LEU B O 1
ATOM 1604 N N . VAL B 1 11 ? -7.289 27.375 13.258 1 98.44 11 VAL B N 1
ATOM 1605 C CA . VAL B 1 11 ? -8.094 27.359 12.047 1 98.44 11 VAL B CA 1
ATOM 1606 C C . VAL B 1 11 ? -7.371 26.547 10.961 1 98.44 11 VAL B C 1
ATOM 1608 O O . VAL B 1 11 ? -6.195 26.797 10.68 1 98.44 11 VAL B O 1
ATOM 1611 N N . LEU B 1 12 ? -8.023 25.562 10.445 1 98.38 12 LEU B N 1
ATOM 1612 C CA . LEU B 1 12 ? -7.523 24.812 9.297 1 98.38 12 LEU B CA 1
ATOM 1613 C C . LEU B 1 12 ? -8.172 25.297 8.008 1 98.38 12 LEU B C 1
ATOM 1615 O O . LEU B 1 12 ? -9.398 25.312 7.883 1 98.38 12 LEU B O 1
ATOM 1619 N N . ARG B 1 13 ? -7.348 25.703 7.086 1 97.44 13 ARG B N 1
ATOM 1620 C CA . ARG B 1 13 ? -7.902 26.297 5.875 1 97.44 13 ARG B CA 1
ATOM 1621 C C . ARG B 1 13 ? -7.043 25.969 4.66 1 97.44 13 ARG B C 1
ATOM 1623 O O . ARG B 1 13 ? -5.938 25.438 4.797 1 97.44 13 ARG B O 1
ATOM 1630 N N . ASP B 1 14 ? -7.516 26.297 3.494 1 97.12 14 ASP B N 1
ATOM 1631 C CA . ASP B 1 14 ? -6.828 26.109 2.225 1 97.12 14 ASP B CA 1
ATOM 1632 C C . ASP B 1 14 ? -5.605 27.016 2.111 1 97.12 14 ASP B C 1
ATOM 1634 O O . ASP B 1 14 ? -5.512 28.016 2.814 1 97.12 14 ASP B O 1
ATOM 1638 N N . MET B 1 15 ? -4.746 26.594 1.202 1 97.06 15 MET B N 1
ATOM 1639 C CA . MET B 1 15 ? -3.566 27.406 0.921 1 97.06 15 MET B CA 1
ATOM 1640 C C . MET B 1 15 ? -3.895 28.516 -0.078 1 97.06 15 MET B C 1
ATOM 1642 O O . MET B 1 15 ? -4.754 28.344 -0.942 1 97.06 15 MET B O 1
ATOM 1646 N N . LYS B 1 16 ? -3.232 29.609 0.072 1 96.12 16 LYS B N 1
ATOM 1647 C CA . LYS B 1 16 ? -3.219 30.703 -0.896 1 96.12 16 LYS B CA 1
ATOM 1648 C C . LYS B 1 16 ? -1.795 31.031 -1.342 1 96.12 16 LYS B C 1
ATOM 1650 O O . LYS B 1 16 ? -0.833 30.719 -0.632 1 96.12 16 LYS B O 1
ATOM 1655 N N . LEU B 1 17 ? -1.694 31.641 -2.525 1 97.12 17 LEU B N 1
ATOM 1656 C CA . LEU B 1 17 ? -0.375 31.953 -3.062 1 97.12 17 LEU B CA 1
ATOM 1657 C C . LEU B 1 17 ? 0.408 32.844 -2.102 1 97.12 17 LEU B C 1
ATOM 1659 O O . LEU B 1 17 ? 1.63 32.719 -1.991 1 97.12 17 LEU B O 1
ATOM 1663 N N . GLU B 1 18 ? -0.252 33.656 -1.404 1 97.19 18 GLU B N 1
ATOM 1664 C CA . GLU B 1 18 ? 0.377 34.594 -0.489 1 97.19 18 GLU B CA 1
ATOM 1665 C C . GLU B 1 18 ? 0.999 33.875 0.706 1 97.19 18 GLU B C 1
ATOM 1667 O O . GLU B 1 18 ? 1.8 34.469 1.439 1 97.19 18 GLU B O 1
ATOM 1672 N N . ASP B 1 19 ? 0.659 32.594 0.903 1 98.06 19 ASP B N 1
ATOM 1673 C CA . ASP B 1 19 ? 1.153 31.844 2.043 1 98.06 19 ASP B CA 1
ATOM 1674 C C . ASP B 1 19 ? 2.555 31.297 1.774 1 98.06 19 ASP B C 1
ATOM 1676 O O . ASP B 1 19 ? 3.176 30.703 2.658 1 98.06 19 ASP B O 1
ATOM 1680 N N . LYS B 1 20 ? 3.08 31.453 0.601 1 98.12 20 LYS B N 1
ATOM 1681 C CA . LYS B 1 20 ? 4.254 30.75 0.108 1 98.12 20 LYS B CA 1
ATOM 1682 C C . LYS B 1 20 ? 5.469 31.016 0.993 1 98.12 20 LYS B C 1
ATOM 1684 O O . LYS B 1 20 ? 6.289 30.109 1.212 1 98.12 20 LYS B O 1
ATOM 1689 N N . TYR B 1 21 ? 5.594 32.188 1.553 1 97.81 21 TYR B N 1
ATOM 1690 C CA . TYR B 1 21 ? 6.777 32.5 2.346 1 97.81 21 TYR B CA 1
ATOM 1691 C C . TYR B 1 21 ? 6.742 31.781 3.689 1 97.81 21 TYR B C 1
ATOM 1693 O O . TYR B 1 21 ? 7.758 31.234 4.133 1 97.81 21 TYR B O 1
ATOM 1701 N N . ASP B 1 22 ? 5.602 31.797 4.301 1 97.5 22 ASP B N 1
ATOM 1702 C CA . ASP B 1 22 ? 5.449 31.109 5.574 1 97.5 22 ASP B CA 1
ATOM 1703 C C . ASP B 1 22 ? 5.637 29.594 5.406 1 97.5 22 ASP B C 1
ATOM 1705 O O . ASP B 1 22 ? 6.316 28.953 6.211 1 97.5 22 ASP B O 1
ATOM 1709 N N . ILE B 1 23 ? 5.035 29.078 4.363 1 98.31 23 ILE B N 1
ATOM 1710 C CA . ILE B 1 23 ? 5.152 27.641 4.082 1 98.31 23 ILE B CA 1
ATOM 1711 C C . ILE B 1 23 ? 6.617 27.281 3.867 1 98.31 23 ILE B C 1
ATOM 1713 O O . ILE B 1 23 ? 7.098 26.281 4.402 1 98.31 23 ILE B O 1
ATOM 1717 N N . PHE B 1 24 ? 7.32 28.109 3.139 1 98.31 24 PHE B N 1
ATOM 1718 C CA . PHE B 1 24 ? 8.734 27.844 2.877 1 98.31 24 PHE B CA 1
ATOM 1719 C C . PHE B 1 24 ? 9.531 27.828 4.176 1 98.31 24 PHE B C 1
ATOM 1721 O O . PHE B 1 24 ? 10.422 27 4.352 1 98.31 24 PHE B O 1
ATOM 1728 N N . GLU B 1 25 ? 9.211 28.734 5.016 1 96.81 25 GLU B N 1
ATOM 1729 C CA . GLU B 1 25 ? 9.961 28.891 6.258 1 96.81 25 GLU B CA 1
ATOM 1730 C C . GLU B 1 25 ? 10 27.578 7.047 1 96.81 25 GLU B C 1
ATOM 1732 O O . GLU B 1 25 ? 11.07 27.125 7.453 1 96.81 25 GLU B O 1
ATOM 1737 N N . TYR B 1 26 ? 8.875 26.953 7.23 1 96.88 26 TYR B N 1
ATOM 1738 C CA . TYR B 1 26 ? 8.891 25.781 8.086 1 96.88 26 TYR B CA 1
ATOM 1739 C C . TYR B 1 26 ? 9.156 24.516 7.277 1 96.88 26 TYR B C 1
ATOM 1741 O O . TYR B 1 26 ? 9.656 23.516 7.809 1 96.88 26 TYR B O 1
ATOM 1749 N N . ARG B 1 27 ? 8.883 24.469 6.008 1 97.62 27 ARG B N 1
ATOM 1750 C CA . ARG B 1 27 ? 9.039 23.25 5.215 1 97.62 27 ARG B CA 1
ATOM 1751 C C . ARG B 1 27 ? 10.477 23.078 4.746 1 97.62 27 ARG B C 1
ATOM 1753 O O . ARG B 1 27 ? 10.938 21.953 4.508 1 97.62 27 ARG B O 1
ATOM 1760 N N . SER B 1 28 ? 11.188 24.141 4.617 1 97.31 28 SER B N 1
ATOM 1761 C CA . SER B 1 28 ? 12.531 24.078 4.043 1 97.31 28 SER B CA 1
ATOM 1762 C C . SER B 1 28 ? 13.555 23.656 5.082 1 97.31 28 SER B C 1
ATOM 1764 O O . SER B 1 28 ? 14.711 23.359 4.746 1 97.31 28 SER B O 1
ATOM 1766 N N . ASP B 1 29 ? 13.164 23.609 6.34 1 96.12 29 ASP B N 1
ATOM 1767 C CA . ASP B 1 29 ? 14.047 23.094 7.387 1 96.12 29 ASP B CA 1
ATOM 1768 C C . ASP B 1 29 ? 14.297 21.594 7.219 1 96.12 29 ASP B C 1
ATOM 1770 O O . ASP B 1 29 ? 13.5 20.781 7.68 1 96.12 29 ASP B O 1
ATOM 1774 N N . GLY B 1 30 ? 15.406 21.25 6.684 1 93.62 30 GLY B N 1
ATOM 1775 C CA . GLY B 1 30 ? 15.719 19.875 6.324 1 93.62 30 GLY B CA 1
ATOM 1776 C C . GLY B 1 30 ? 15.797 18.938 7.523 1 93.62 30 GLY B C 1
ATOM 1777 O O . GLY B 1 30 ? 15.383 17.781 7.445 1 93.62 30 GLY B O 1
ATOM 1778 N N . GLU B 1 31 ? 16.297 19.422 8.57 1 93.75 31 GLU B N 1
ATOM 1779 C CA . GLU B 1 31 ? 16.422 18.594 9.773 1 93.75 31 GLU B CA 1
ATOM 1780 C C . GLU B 1 31 ? 15.047 18.297 10.367 1 93.75 31 GLU B C 1
ATOM 1782 O O . GLU B 1 31 ? 14.734 17.141 10.664 1 93.75 31 GLU B O 1
ATOM 1787 N N . THR B 1 32 ? 14.25 19.328 10.453 1 93.5 32 THR B N 1
ATOM 1788 C CA . THR B 1 32 ? 12.922 19.172 11.039 1 93.5 32 THR B CA 1
ATOM 1789 C C . THR B 1 32 ? 12.031 18.312 10.148 1 93.5 32 THR B C 1
ATOM 1791 O O . THR B 1 32 ? 11.188 17.562 10.648 1 93.5 32 THR B O 1
ATOM 1794 N N . ASN B 1 33 ? 12.289 18.375 8.859 1 94.56 33 ASN B N 1
ATOM 1795 C CA . ASN B 1 33 ? 11.422 17.703 7.902 1 94.56 33 ASN B CA 1
ATOM 1796 C C . ASN B 1 33 ? 12.109 16.5 7.27 1 94.56 33 ASN B C 1
ATOM 1798 O O . ASN B 1 33 ? 11.758 16.094 6.164 1 94.56 33 ASN B O 1
ATOM 1802 N N . LYS B 1 34 ? 13.023 15.852 7.961 1 91.81 34 LYS B N 1
ATOM 1803 C CA . LYS B 1 34 ? 13.891 14.82 7.398 1 91.81 34 LYS B CA 1
ATOM 1804 C C . LYS B 1 34 ? 13.094 13.57 7.039 1 91.81 34 LYS B C 1
ATOM 1806 O O . LYS B 1 34 ? 13.555 12.75 6.238 1 91.81 34 LYS B O 1
ATOM 1811 N N . TYR B 1 35 ? 11.938 13.445 7.613 1 90.75 35 TYR B N 1
ATOM 1812 C CA . TYR B 1 35 ? 11.117 12.273 7.332 1 90.75 35 TYR B CA 1
ATOM 1813 C C . TYR B 1 35 ? 10.07 12.578 6.27 1 90.75 35 TYR B C 1
ATOM 1815 O O . TYR B 1 35 ? 9.281 11.703 5.898 1 90.75 35 TYR B O 1
ATOM 1823 N N . GLN B 1 36 ? 10.086 13.781 5.77 1 90.19 36 GLN B N 1
ATOM 1824 C CA . GLN B 1 36 ? 9.109 14.18 4.758 1 90.19 36 GLN B CA 1
ATOM 1825 C C . GLN B 1 36 ? 9.625 13.883 3.352 1 90.19 36 GLN B C 1
ATOM 1827 O O . GLN B 1 36 ? 10.828 13.961 3.096 1 90.19 36 GLN B O 1
ATOM 1832 N N . SER B 1 37 ? 8.688 13.641 2.432 1 85.69 37 SER B N 1
ATOM 1833 C CA . SER B 1 37 ? 9.055 13.297 1.062 1 85.69 37 SER B CA 1
ATOM 1834 C C . SER B 1 37 ? 9.383 14.539 0.244 1 85.69 37 SER B C 1
ATOM 1836 O O . SER B 1 37 ? 10.008 14.445 -0.812 1 85.69 37 SER B O 1
ATOM 1838 N N . TRP B 1 38 ? 8.906 15.633 0.698 1 90.38 38 TRP B N 1
ATOM 1839 C CA . TRP B 1 38 ? 9.094 16.875 -0.036 1 90.38 38 TRP B CA 1
ATOM 1840 C C . TRP B 1 38 ? 9.68 17.953 0.866 1 90.38 38 TRP B C 1
ATOM 1842 O O . TRP B 1 38 ? 9.125 18.25 1.93 1 90.38 38 TRP B O 1
ATOM 1852 N N . ILE B 1 39 ? 10.773 18.484 0.464 1 95.5 39 ILE B N 1
ATOM 1853 C CA . ILE B 1 39 ? 11.43 19.625 1.113 1 95.5 39 ILE B CA 1
ATOM 1854 C C . ILE B 1 39 ? 11.789 20.672 0.07 1 95.5 39 ILE B C 1
ATOM 1856 O O . ILE B 1 39 ? 12.695 20.469 -0.743 1 95.5 39 ILE B O 1
ATOM 1860 N N . PRO B 1 40 ? 11.094 21.766 0.139 1 97.81 40 PRO B N 1
ATOM 1861 C CA . PRO B 1 40 ? 11.375 22.797 -0.871 1 97.81 40 PRO B CA 1
ATOM 1862 C C . PRO B 1 40 ? 12.742 23.438 -0.688 1 97.81 40 PRO B C 1
ATOM 1864 O O . PRO B 1 40 ? 13.188 23.641 0.445 1 97.81 40 PRO B O 1
ATOM 1867 N N . LYS B 1 41 ? 13.375 23.828 -1.832 1 97.25 41 LYS B N 1
ATOM 1868 C CA . LYS B 1 41 ? 14.68 24.5 -1.828 1 97.25 41 LYS B CA 1
ATOM 1869 C C . LYS B 1 41 ? 14.539 25.984 -2.131 1 97.25 41 LYS B C 1
ATOM 1871 O O . LYS B 1 41 ? 15.398 26.781 -1.756 1 97.25 41 LYS B O 1
ATOM 1876 N N . THR B 1 42 ? 13.445 26.312 -2.787 1 98.19 42 THR B N 1
ATOM 1877 C CA . THR B 1 42 ? 13.188 27.703 -3.154 1 98.19 42 THR B CA 1
ATOM 1878 C C . THR B 1 42 ? 11.727 28.062 -2.908 1 98.19 42 THR B C 1
ATOM 1880 O O . THR B 1 42 ? 10.883 27.188 -2.729 1 98.19 42 THR B O 1
ATOM 1883 N N . ILE B 1 43 ? 11.484 29.297 -2.984 1 98.06 43 ILE B N 1
ATOM 1884 C CA . ILE B 1 43 ? 10.117 29.797 -2.857 1 98.06 43 ILE B CA 1
ATOM 1885 C C . ILE B 1 43 ? 9.289 29.328 -4.051 1 98.06 43 ILE B C 1
ATOM 1887 O O . ILE B 1 43 ? 8.102 29.016 -3.908 1 98.06 43 ILE B O 1
ATOM 1891 N N . ASP B 1 44 ? 9.914 29.219 -5.152 1 98.12 44 ASP B N 1
ATOM 1892 C CA . ASP B 1 44 ? 9.234 28.766 -6.363 1 98.12 44 ASP B CA 1
ATOM 1893 C C . ASP B 1 44 ? 8.742 27.328 -6.211 1 98.12 44 ASP B C 1
ATOM 1895 O O . ASP B 1 44 ? 7.684 26.984 -6.73 1 98.12 44 ASP B O 1
ATOM 1899 N N . ASP B 1 45 ? 9.508 26.531 -5.508 1 98 45 ASP B N 1
ATOM 1900 C CA . ASP B 1 45 ? 9.07 25.172 -5.207 1 98 45 ASP B CA 1
ATOM 1901 C C . ASP B 1 45 ? 7.734 25.172 -4.465 1 98 45 ASP B C 1
ATOM 1903 O O . ASP B 1 45 ? 6.844 24.375 -4.77 1 98 45 ASP B O 1
ATOM 1907 N N . VAL B 1 46 ? 7.617 26.109 -3.578 1 98.25 46 VAL B N 1
ATOM 1908 C CA . VAL B 1 46 ? 6.41 26.203 -2.764 1 98.25 46 VAL B CA 1
ATOM 1909 C C . VAL B 1 46 ? 5.254 26.719 -3.617 1 98.25 46 VAL B C 1
ATOM 1911 O O . VAL B 1 46 ? 4.125 26.234 -3.506 1 98.25 46 VAL B O 1
ATOM 1914 N N . GLN B 1 47 ? 5.547 27.688 -4.43 1 98 47 GLN B N 1
ATOM 1915 C CA . GLN B 1 47 ? 4.516 28.203 -5.324 1 98 47 GLN B CA 1
ATOM 1916 C C . GLN B 1 47 ? 3.943 27.094 -6.195 1 98 47 GLN B C 1
ATOM 1918 O O . GLN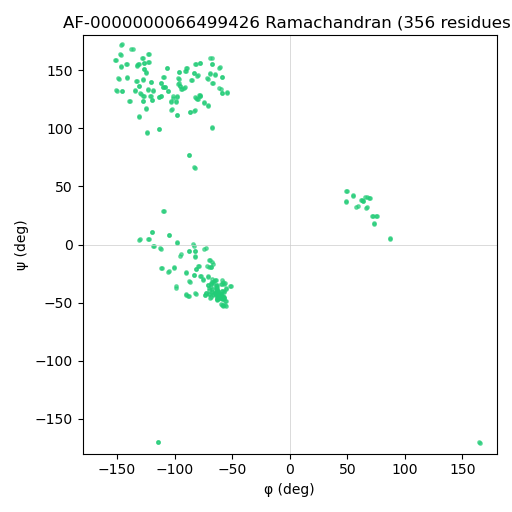 B 1 47 ? 2.725 27 -6.363 1 98 47 GLN B O 1
ATOM 1923 N N . GLU B 1 48 ? 4.789 26.328 -6.727 1 97.75 48 GLU B N 1
ATOM 1924 C CA . GLU B 1 48 ? 4.355 25.203 -7.559 1 97.75 48 GLU B CA 1
ATOM 1925 C C . GLU B 1 48 ? 3.547 24.203 -6.746 1 97.75 48 GLU B C 1
ATOM 1927 O O . GLU B 1 48 ? 2.561 23.641 -7.242 1 97.75 48 GLU B O 1
ATOM 1932 N N . PHE B 1 49 ? 4.066 24.016 -5.613 1 96.62 49 PHE B N 1
ATOM 1933 C CA . PHE B 1 49 ? 3.371 23.109 -4.707 1 96.62 49 PHE B CA 1
ATOM 1934 C C . PHE B 1 49 ? 1.943 23.578 -4.457 1 96.62 49 PHE B C 1
ATOM 1936 O O . PHE B 1 49 ? 1.001 22.797 -4.535 1 96.62 49 PHE B O 1
ATOM 1943 N N . ILE B 1 50 ? 1.733 24.844 -4.203 1 97.38 50 ILE B N 1
ATOM 1944 C CA . ILE B 1 50 ? 0.426 25.438 -3.953 1 97.38 50 ILE B CA 1
ATOM 1945 C C . ILE B 1 50 ? -0.449 25.297 -5.195 1 97.38 50 ILE B C 1
ATOM 1947 O O . ILE B 1 50 ? -1.616 24.906 -5.102 1 97.38 50 ILE B O 1
ATOM 1951 N N . LYS B 1 51 ? 0.13 25.484 -6.305 1 95.75 51 LYS B N 1
ATOM 1952 C CA . LYS B 1 51 ? -0.61 25.438 -7.562 1 95.75 51 LYS B CA 1
ATOM 1953 C C . LYS B 1 51 ? -1.048 24.016 -7.902 1 95.75 51 LYS B C 1
ATOM 1955 O O . LYS B 1 51 ? -2.053 23.828 -8.586 1 95.75 51 LYS B O 1
ATOM 1960 N N . ARG B 1 52 ? -0.332 23.078 -7.453 1 94.94 52 ARG B N 1
ATOM 1961 C CA . ARG B 1 52 ? -0.617 21.672 -7.758 1 94.94 52 ARG B CA 1
ATOM 1962 C C . ARG B 1 52 ? -1.751 21.141 -6.891 1 94.94 52 ARG B C 1
ATOM 1964 O O . ARG B 1 52 ? -2.314 20.078 -7.176 1 94.94 52 ARG B O 1
ATOM 1971 N N . ASN B 1 53 ? -1.965 21.891 -5.812 1 95.31 53 ASN B N 1
ATOM 1972 C CA . ASN B 1 53 ? -3.088 21.484 -4.977 1 95.31 53 ASN B CA 1
ATOM 1973 C C . ASN B 1 53 ? -4.398 21.484 -5.758 1 95.31 53 ASN B C 1
ATOM 1975 O O . ASN B 1 53 ? -4.711 22.453 -6.449 1 95.31 53 ASN B O 1
ATOM 1979 N N . PRO B 1 54 ? -5.141 20.391 -5.66 1 94.5 54 PRO B N 1
ATOM 1980 C CA . PRO B 1 54 ? -6.387 20.344 -6.426 1 94.5 54 PRO B CA 1
ATOM 1981 C C . PRO B 1 54 ? -7.367 21.453 -6.027 1 94.5 54 PRO B C 1
ATOM 1983 O O . PRO B 1 54 ? -7.379 21.875 -4.871 1 94.5 54 PRO B O 1
ATOM 1986 N N . ASN B 1 55 ? -8.195 21.844 -6.941 1 90.06 55 ASN B N 1
ATOM 1987 C CA . ASN B 1 55 ? -9.234 22.828 -6.656 1 90.06 55 ASN B CA 1
ATOM 1988 C C . ASN B 1 55 ? -10.414 22.203 -5.922 1 90.06 55 ASN B C 1
ATOM 1990 O O . ASN B 1 55 ? -11.133 22.891 -5.195 1 90.06 55 ASN B O 1
ATOM 1994 N N . GLU B 1 56 ? -10.516 20.922 -6.219 1 92.94 56 GLU B N 1
ATOM 1995 C CA . GLU B 1 56 ? -11.617 20.203 -5.594 1 92.94 56 GLU B CA 1
ATOM 1996 C C . GLU B 1 56 ? -11.125 19.375 -4.414 1 92.94 56 GLU B C 1
ATOM 1998 O O . GLU B 1 56 ? -10.156 18.609 -4.539 1 92.94 56 GLU B O 1
ATOM 2003 N N . PHE B 1 57 ? -11.781 19.594 -3.338 1 94.69 57 PHE B N 1
ATOM 2004 C CA . PHE B 1 57 ? -11.523 18.797 -2.146 1 94.69 57 PHE B CA 1
ATOM 2005 C C . PHE B 1 57 ? -12.227 17.453 -2.23 1 94.69 57 PHE B C 1
ATOM 2007 O O . PHE B 1 57 ? -13.273 17.328 -2.865 1 94.69 57 PHE B O 1
ATOM 2014 N N . ASN B 1 58 ? -11.57 16.375 -1.656 1 95.94 58 ASN B N 1
ATOM 2015 C CA . ASN B 1 58 ? -12.148 15.031 -1.571 1 95.94 58 ASN B CA 1
ATOM 2016 C C . ASN B 1 58 ? -12.211 14.359 -2.939 1 95.94 58 ASN B C 1
ATOM 2018 O O . ASN B 1 58 ? -13.125 13.578 -3.209 1 95.94 58 ASN B O 1
ATOM 2022 N N . LYS B 1 59 ? -11.336 14.797 -3.83 1 95.69 59 LYS B N 1
ATOM 2023 C CA . LYS B 1 59 ? -11.219 14.133 -5.125 1 95.69 59 LYS B CA 1
ATOM 2024 C C . LYS B 1 59 ? -10.43 12.836 -5.012 1 95.69 59 LYS B C 1
ATOM 2026 O O . LYS B 1 59 ? -9.305 12.836 -4.504 1 95.69 59 LYS B O 1
ATOM 2031 N N . PRO B 1 60 ? -10.992 11.734 -5.527 1 95.62 60 PRO B N 1
ATOM 2032 C CA . PRO B 1 60 ? -10.266 10.461 -5.418 1 95.62 60 PRO B CA 1
ATOM 2033 C C . PRO B 1 60 ? -8.891 10.508 -6.086 1 95.62 60 PRO B C 1
ATOM 2035 O O . PRO B 1 60 ? -8.727 11.156 -7.121 1 95.62 60 PRO B O 1
ATOM 2038 N N . ASP B 1 61 ? -7.93 9.812 -5.465 1 95.25 61 ASP B N 1
ATOM 2039 C CA . ASP B 1 61 ? -6.57 9.625 -5.965 1 95.25 61 ASP B CA 1
ATOM 2040 C C . ASP B 1 61 ? -5.832 10.953 -6.062 1 95.25 61 ASP B C 1
ATOM 2042 O O . ASP B 1 61 ? -5.109 11.203 -7.031 1 95.25 61 ASP B O 1
ATOM 2046 N N . THR B 1 62 ? -6.047 11.844 -5.117 1 96.25 62 THR B N 1
ATOM 2047 C CA . THR B 1 62 ? -5.34 13.117 -5.055 1 96.25 62 THR B CA 1
ATOM 2048 C C . THR B 1 62 ? -4.828 13.383 -3.641 1 96.25 62 THR B C 1
ATOM 2050 O O . THR B 1 62 ? -5.352 12.82 -2.674 1 96.25 62 THR B O 1
ATOM 2053 N N . TRP B 1 63 ? -3.801 14.148 -3.594 1 96.75 63 TRP B N 1
ATOM 2054 C CA . TRP B 1 63 ? -3.342 14.75 -2.348 1 96.75 63 TRP B CA 1
ATOM 2055 C C . TRP B 1 63 ? -3.877 16.172 -2.199 1 96.75 63 TRP B C 1
ATOM 2057 O O . TRP B 1 63 ? -3.91 16.938 -3.17 1 96.75 63 TRP B O 1
ATOM 2067 N N . TYR B 1 64 ? -4.262 16.484 -1.022 1 97.75 64 TYR B N 1
ATOM 2068 C CA . TYR B 1 64 ? -4.742 17.828 -0.688 1 97.75 64 TYR B CA 1
ATOM 2069 C C . TYR B 1 64 ? -4.051 18.359 0.56 1 97.75 64 TYR B C 1
ATOM 2071 O O . TYR B 1 64 ? -3.98 17.672 1.58 1 97.75 64 TYR B O 1
ATOM 2079 N N . GLN B 1 65 ? -3.568 19.547 0.42 1 97.81 65 GLN B N 1
ATOM 2080 C CA . GLN B 1 65 ? -2.859 20.156 1.54 1 97.81 65 GLN B CA 1
ATOM 2081 C C . GLN B 1 65 ? -3.686 21.281 2.176 1 97.81 65 GLN B C 1
ATOM 2083 O O . GLN B 1 65 ? -4.262 22.109 1.473 1 97.81 65 GLN B O 1
ATOM 2088 N N . ILE B 1 66 ? -3.695 21.266 3.496 1 97.81 66 ILE B N 1
ATOM 2089 C CA . ILE B 1 66 ? -4.371 22.312 4.246 1 97.81 66 ILE B CA 1
ATOM 2090 C C . ILE B 1 66 ? -3.404 22.922 5.258 1 97.81 66 ILE B C 1
ATOM 2092 O O . ILE B 1 66 ? -2.5 22.25 5.75 1 97.81 66 ILE B O 1
ATOM 2096 N N . LEU B 1 67 ? -3.627 24.203 5.562 1 98.5 67 LEU B N 1
ATOM 2097 C CA . LEU B 1 67 ? -2.748 24.906 6.488 1 98.5 67 LEU B CA 1
ATOM 2098 C C . LEU B 1 67 ? -3.324 24.906 7.898 1 98.5 67 LEU B C 1
ATOM 2100 O O . LEU B 1 67 ? -4.543 24.859 8.078 1 98.5 67 LEU B O 1
ATOM 2104 N N . ILE B 1 68 ? -2.447 24.906 8.828 1 98.75 68 ILE B N 1
ATOM 2105 C CA . ILE B 1 68 ? -2.775 25.078 10.234 1 98.75 68 ILE B CA 1
ATOM 2106 C C . ILE B 1 68 ? -2.438 26.5 10.672 1 98.75 68 ILE B C 1
ATOM 2108 O O . ILE B 1 68 ? -1.268 26.891 10.688 1 98.75 68 ILE B O 1
ATOM 2112 N N . ILE B 1 69 ? -3.443 27.234 11.047 1 98.5 69 ILE B N 1
ATOM 2113 C CA . ILE B 1 69 ? -3.262 28.609 11.477 1 98.5 69 ILE B CA 1
ATOM 2114 C C . ILE B 1 69 ? -3.549 28.734 12.969 1 98.5 69 ILE B C 1
ATOM 2116 O O . ILE B 1 69 ? -4.586 28.266 13.453 1 98.5 69 ILE B O 1
ATOM 2120 N N . CYS B 1 70 ? -2.631 29.312 13.68 1 97.81 70 CYS B N 1
ATOM 2121 C CA . CYS B 1 70 ? -2.863 29.625 15.086 1 97.81 70 CYS B CA 1
ATOM 2122 C C . CYS B 1 70 ? -3.721 30.875 15.234 1 97.81 70 CYS B C 1
ATOM 2124 O O . CYS B 1 70 ? -3.383 31.922 14.695 1 97.81 70 CYS B O 1
ATOM 2126 N N . LYS B 1 71 ? -4.77 30.766 16 1 96.75 71 LYS B N 1
ATOM 2127 C CA . LYS B 1 71 ? -5.715 31.875 16.156 1 96.75 71 LYS B CA 1
ATOM 2128 C C . LYS B 1 71 ? -5.082 33.031 16.906 1 96.75 71 LYS B C 1
ATOM 2130 O O . LYS B 1 71 ? -5.398 34.188 16.641 1 96.75 71 LYS B O 1
ATOM 2135 N N . ASP B 1 72 ? -4.227 32.75 17.828 1 94.19 72 ASP B N 1
ATOM 2136 C CA . ASP B 1 72 ? -3.678 33.75 18.734 1 94.19 72 ASP B CA 1
ATOM 2137 C C . ASP B 1 72 ? -2.867 34.781 17.953 1 94.19 72 ASP B C 1
ATOM 2139 O O . ASP B 1 72 ? -2.926 35.969 18.266 1 94.19 72 ASP B O 1
ATOM 2143 N N . ASN B 1 73 ? -2.154 34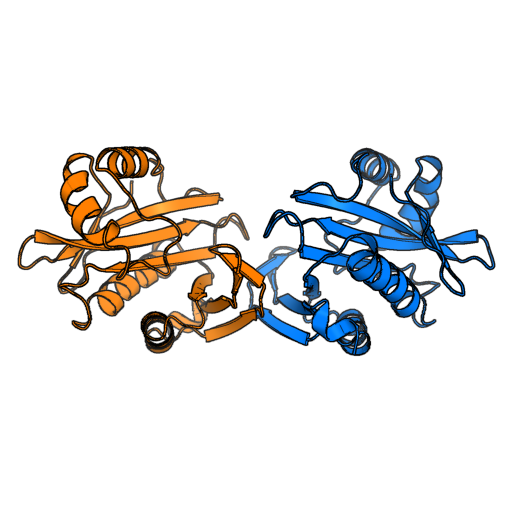.344 16.953 1 92.75 73 ASN B N 1
ATOM 2144 C CA . ASN B 1 73 ? -1.273 35.312 16.266 1 92.75 73 ASN B CA 1
ATOM 2145 C C . ASN B 1 73 ? -1.462 35.25 14.758 1 92.75 73 ASN B C 1
ATOM 2147 O O . ASN B 1 73 ? -0.728 35.906 14.008 1 92.75 73 ASN B O 1
ATOM 2151 N N . ASN B 1 74 ? -2.41 34.438 14.32 1 95.06 74 ASN B N 1
ATOM 2152 C CA . ASN B 1 74 ? -2.756 34.281 12.906 1 95.06 74 ASN B CA 1
ATOM 2153 C C . ASN B 1 74 ? -1.561 33.812 12.086 1 95.06 74 ASN B C 1
ATOM 2155 O O . ASN B 1 74 ? -1.431 34.156 10.914 1 95.06 74 ASN B O 1
ATOM 2159 N N . CYS B 1 75 ? -0.717 33.031 12.68 1 96.25 75 CYS B N 1
ATOM 2160 C CA . CYS B 1 75 ? 0.468 32.531 12.008 1 96.25 75 CYS B CA 1
ATOM 2161 C C . CYS B 1 75 ? 0.214 31.125 11.469 1 96.25 75 CYS B C 1
ATOM 2163 O O . CYS B 1 75 ? -0.469 30.312 12.109 1 96.25 75 CYS B O 1
ATOM 2165 N N . ILE B 1 76 ? 0.794 30.922 10.312 1 98.31 76 ILE B N 1
ATOM 2166 C CA . ILE B 1 76 ? 0.824 29.562 9.781 1 98.31 76 ILE B CA 1
ATOM 2167 C C . ILE B 1 76 ? 1.843 28.734 10.555 1 98.31 76 ILE B C 1
ATOM 2169 O O . ILE B 1 76 ? 3.029 29.078 10.594 1 98.31 76 ILE B O 1
ATOM 2173 N N . ILE B 1 77 ? 1.384 27.656 11.148 1 98.25 77 ILE B N 1
ATOM 2174 C CA . ILE B 1 77 ? 2.301 26.953 12.039 1 98.25 77 ILE B CA 1
ATOM 2175 C C . ILE B 1 77 ? 2.557 25.547 11.508 1 98.25 77 ILE B C 1
ATOM 2177 O O . ILE B 1 77 ? 3.287 24.766 12.125 1 98.25 77 ILE B O 1
ATOM 2181 N N . GLY B 1 78 ? 1.93 25.156 10.375 1 98.38 78 GLY B N 1
ATOM 2182 C CA . GLY B 1 78 ? 2.117 23.844 9.773 1 98.38 78 GLY B CA 1
ATOM 2183 C C . GLY B 1 78 ? 1.062 23.5 8.742 1 98.38 78 GLY B C 1
ATOM 2184 O O . GLY B 1 78 ? 0.343 24.391 8.266 1 98.38 78 GLY B O 1
ATOM 2185 N N . ASP B 1 79 ? 1.103 22.25 8.336 1 98.5 79 ASP B N 1
ATOM 2186 C CA . ASP B 1 79 ? 0.116 21.812 7.355 1 98.5 79 ASP B CA 1
ATOM 2187 C C . ASP B 1 79 ? -0.195 20.328 7.512 1 98.5 79 ASP B C 1
ATOM 2189 O O . ASP B 1 79 ? 0.517 19.609 8.219 1 98.5 79 ASP B O 1
ATOM 2193 N N . ILE B 1 80 ? -1.304 19.984 7.004 1 98.38 80 ILE B N 1
ATOM 2194 C CA . ILE B 1 80 ? -1.76 18.594 6.965 1 98.38 80 ILE B CA 1
ATOM 2195 C C . ILE B 1 80 ? -1.995 18.172 5.516 1 98.38 80 ILE B C 1
ATOM 2197 O O . ILE B 1 80 ? -2.637 18.891 4.746 1 98.38 80 ILE B O 1
ATOM 2201 N N . GLY B 1 81 ? -1.392 17.094 5.176 1 98.06 81 GLY B N 1
ATOM 2202 C CA . GLY B 1 81 ? -1.69 16.469 3.898 1 98.06 81 GLY B CA 1
ATOM 2203 C C . GLY B 1 81 ? -2.725 15.359 4.004 1 98.06 81 GLY B C 1
ATOM 2204 O O . GLY B 1 81 ? -2.711 14.578 4.961 1 98.06 81 GLY B O 1
ATOM 2205 N N . ILE B 1 82 ? -3.652 15.352 3.068 1 98.38 82 ILE B N 1
ATOM 2206 C CA . ILE B 1 82 ? -4.691 14.328 2.996 1 98.38 82 ILE B CA 1
ATOM 2207 C C . ILE B 1 82 ? -4.672 13.664 1.621 1 98.38 82 ILE B C 1
ATOM 2209 O O . ILE B 1 82 ? -4.848 14.336 0.6 1 98.38 82 ILE B O 1
ATOM 2213 N N . HIS B 1 83 ? -4.41 12.43 1.616 1 98.12 83 HIS B N 1
ATOM 2214 C CA . HIS B 1 83 ? -4.469 11.648 0.386 1 98.12 83 HIS B CA 1
ATOM 2215 C C . HIS B 1 83 ? -5.793 10.898 0.273 1 98.12 83 HIS B C 1
ATOM 2217 O O . HIS B 1 83 ? -6.059 9.977 1.045 1 98.12 83 HIS B O 1
ATOM 2223 N N . PHE B 1 84 ? -6.574 11.312 -0.652 1 98.12 84 PHE B N 1
ATOM 2224 C CA . PHE B 1 84 ? -7.836 10.617 -0.891 1 98.12 84 PHE B CA 1
ATOM 2225 C C . PHE B 1 84 ? -7.617 9.391 -1.77 1 98.12 84 PHE B C 1
ATOM 2227 O O . PHE B 1 84 ? -7.234 9.516 -2.934 1 98.12 84 PHE B O 1
ATOM 2234 N N . ILE B 1 85 ? -7.879 8.266 -1.182 1 96.69 85 ILE B N 1
ATOM 2235 C CA . ILE B 1 85 ? -7.594 7 -1.849 1 96.69 85 ILE B CA 1
ATOM 2236 C C . ILE B 1 85 ? -8.844 6.504 -2.57 1 96.69 85 ILE B C 1
ATOM 2238 O O . ILE B 1 85 ? -9.945 6.52 -2.008 1 96.69 85 ILE B O 1
ATOM 2242 N N . ASP B 1 86 ? -8.656 6.102 -3.77 1 92.94 86 ASP B N 1
ATOM 2243 C CA . ASP B 1 86 ? -9.789 5.668 -4.582 1 92.94 86 ASP B CA 1
ATOM 2244 C C . ASP B 1 86 ? -10.164 4.219 -4.273 1 92.94 86 ASP B C 1
ATOM 2246 O O . ASP B 1 86 ? -9.992 3.336 -5.117 1 92.94 86 ASP B O 1
ATOM 2250 N N . ILE B 1 87 ? -10.617 3.941 -3.141 1 89.38 87 ILE B N 1
ATOM 2251 C CA . ILE B 1 87 ? -11.094 2.637 -2.695 1 89.38 87 ILE B CA 1
ATOM 2252 C C . ILE B 1 87 ? -12.438 2.793 -1.981 1 89.38 87 ILE B C 1
ATOM 2254 O O . ILE B 1 87 ? -12.617 3.721 -1.188 1 89.38 87 ILE B O 1
ATOM 2258 N N . GLY B 1 88 ? -13.328 1.817 -2.252 1 90.56 88 GLY B N 1
ATOM 2259 C CA . GLY B 1 88 ? -14.609 1.799 -1.563 1 90.56 88 GLY B CA 1
ATOM 2260 C C . GLY B 1 88 ? -15.383 3.096 -1.711 1 90.56 88 GLY B C 1
ATOM 2261 O O . GLY B 1 88 ? -15.852 3.658 -0.721 1 90.56 88 GLY B O 1
ATOM 2262 N N . ASN B 1 89 ? -15.383 3.639 -2.852 1 90.5 89 ASN B N 1
ATOM 2263 C CA . ASN B 1 89 ? -16.078 4.895 -3.131 1 90.5 89 ASN B CA 1
ATOM 2264 C C . ASN B 1 89 ? -15.43 6.062 -2.383 1 90.5 89 ASN B C 1
ATOM 2266 O O . ASN B 1 89 ? -16.125 6.828 -1.71 1 90.5 89 ASN B O 1
ATOM 2270 N N . ASN B 1 90 ? -14.156 6.141 -2.314 1 95.19 90 ASN B N 1
ATOM 2271 C CA . ASN B 1 90 ? -13.414 7.27 -1.763 1 95.19 90 ASN B CA 1
ATOM 2272 C C . ASN B 1 90 ? -13.594 7.375 -0.252 1 95.19 90 ASN B C 1
ATOM 2274 O O . ASN B 1 90 ? -13.773 8.477 0.281 1 95.19 90 ASN B O 1
ATOM 2278 N N . LYS B 1 91 ? -13.602 6.266 0.414 1 97.75 91 LYS B N 1
ATOM 2279 C CA . LYS B 1 91 ? -13.922 6.254 1.838 1 97.75 91 LYS B CA 1
ATOM 2280 C C . LYS B 1 91 ? -12.664 6.047 2.682 1 97.75 91 LYS B C 1
ATOM 2282 O O . LYS B 1 91 ? -12.758 5.824 3.891 1 97.75 91 LYS B O 1
ATOM 2287 N N . GLN B 1 92 ? -11.555 6.078 2.049 1 98.19 92 GLN B N 1
ATOM 2288 C CA . GLN B 1 92 ? -10.305 5.949 2.789 1 98.19 92 GLN B CA 1
ATOM 2289 C C . GLN B 1 92 ? -9.375 7.121 2.504 1 98.19 92 GLN B C 1
ATOM 2291 O O . GLN B 1 92 ? -9.336 7.629 1.381 1 98.19 92 GLN B O 1
ATOM 2296 N N . VAL B 1 93 ? -8.609 7.469 3.533 1 98.56 93 VAL B N 1
ATOM 2297 C CA . VAL B 1 93 ? -7.625 8.531 3.352 1 98.56 93 VAL B CA 1
ATOM 2298 C C . VAL B 1 93 ? -6.348 8.188 4.109 1 98.56 93 VAL B C 1
ATOM 2300 O O . VAL B 1 93 ? -6.359 7.355 5.02 1 98.56 93 VAL B O 1
ATOM 2303 N N . GLU B 1 94 ? -5.309 8.727 3.664 1 98.62 94 GLU B N 1
ATOM 2304 C CA . GLU B 1 94 ? -4.047 8.797 4.395 1 98.62 94 GLU B CA 1
ATOM 2305 C C . GLU B 1 94 ? -3.725 10.234 4.801 1 98.62 94 GLU B C 1
ATOM 2307 O O . GLU B 1 94 ? -3.939 11.164 4.023 1 98.62 94 GLU B O 1
ATOM 2312 N N . ILE B 1 95 ? -3.242 10.367 5.996 1 98.62 95 ILE B N 1
ATOM 2313 C CA . ILE B 1 95 ? -2.963 11.734 6.43 1 98.62 95 ILE B CA 1
ATOM 2314 C C . ILE B 1 95 ? -1.518 11.836 6.918 1 98.62 95 ILE B C 1
ATOM 2316 O O . ILE B 1 95 ? -0.902 10.828 7.266 1 98.62 95 ILE B O 1
ATOM 2320 N N . GLY B 1 96 ? -1.006 12.961 6.875 1 97.69 96 GLY B N 1
ATOM 2321 C CA . GLY B 1 96 ? 0.267 13.375 7.445 1 97.69 96 GLY B CA 1
ATOM 2322 C C . GLY B 1 96 ? 0.268 14.812 7.926 1 97.69 96 GLY B C 1
ATOM 2323 O O . GLY B 1 96 ? -0.619 15.586 7.57 1 97.69 96 GLY B O 1
ATOM 2324 N N . ILE B 1 97 ? 1.265 15.102 8.742 1 98.19 97 ILE B N 1
ATOM 2325 C CA . ILE B 1 97 ? 1.294 16.453 9.312 1 98.19 97 ILE B CA 1
ATOM 2326 C C . ILE B 1 97 ? 2.734 16.953 9.367 1 98.19 97 ILE B C 1
ATOM 2328 O O . ILE B 1 97 ? 3.666 16.172 9.547 1 98.19 97 ILE B O 1
ATOM 2332 N N . THR B 1 98 ? 2.893 18.156 9.141 1 97.69 98 THR B N 1
ATOM 2333 C CA . THR B 1 98 ? 4.133 18.906 9.336 1 97.69 98 THR B CA 1
ATOM 2334 C C . THR B 1 98 ? 3.898 20.141 10.203 1 97.69 98 THR B C 1
ATOM 2336 O O . THR B 1 98 ? 2.973 20.906 9.961 1 97.69 98 THR B O 1
ATOM 2339 N N . LEU B 1 99 ? 4.68 20.266 11.211 1 97.31 99 LEU B N 1
ATOM 2340 C CA . LEU B 1 99 ? 4.57 21.422 12.086 1 97.31 99 LEU B CA 1
ATOM 2341 C C . LEU B 1 99 ? 5.883 22.203 12.117 1 97.31 99 LEU B C 1
ATOM 2343 O O . LEU B 1 99 ? 6.961 21.609 12.156 1 97.31 99 LEU B O 1
ATOM 2347 N N . ASN B 1 100 ? 5.719 23.516 12.117 1 97.25 100 ASN B N 1
ATOM 2348 C CA . ASN B 1 100 ? 6.859 24.375 12.391 1 97.25 100 ASN B CA 1
ATOM 2349 C C . ASN B 1 100 ? 7.527 24.016 13.719 1 97.25 100 ASN B C 1
ATOM 2351 O O . ASN B 1 100 ? 6.852 23.875 14.742 1 97.25 100 ASN B O 1
ATOM 2355 N N . LYS B 1 101 ? 8.789 23.891 13.672 1 96.38 101 LYS B N 1
ATOM 2356 C CA . LYS B 1 101 ? 9.578 23.516 14.836 1 96.38 101 LYS B CA 1
ATOM 2357 C C . LYS B 1 101 ? 9.266 24.406 16.031 1 96.38 101 LYS B C 1
ATOM 2359 O O . LYS B 1 101 ? 9.164 23.938 17.172 1 96.38 101 LYS B O 1
ATOM 2364 N N . LYS B 1 102 ? 9.016 25.641 15.781 1 95.81 102 LYS B N 1
ATOM 2365 C CA . LYS B 1 102 ? 8.773 26.641 16.812 1 95.81 102 LYS B CA 1
ATOM 2366 C C . LYS B 1 102 ? 7.461 26.375 17.547 1 95.81 102 LYS B C 1
ATOM 2368 O O . LYS B 1 102 ? 7.23 26.906 18.641 1 95.81 102 LYS B O 1
ATOM 2373 N N . TYR B 1 103 ? 6.688 25.578 16.984 1 96.44 103 TYR B N 1
ATOM 2374 C CA . TYR B 1 103 ? 5.348 25.391 17.531 1 96.44 103 TYR B CA 1
ATOM 2375 C C . TYR B 1 103 ? 5.121 23.938 17.938 1 96.44 103 TYR B C 1
ATOM 2377 O O . TYR B 1 103 ? 3.982 23.516 18.156 1 96.44 103 TYR B O 1
ATOM 2385 N N . GLN B 1 104 ? 6.152 23.109 17.969 1 95.75 104 GLN B N 1
ATOM 2386 C CA . GLN B 1 104 ? 6.059 21.719 18.359 1 95.75 104 GLN B CA 1
ATOM 2387 C C . GLN B 1 104 ? 5.973 21.578 19.875 1 95.75 104 GLN B C 1
ATOM 2389 O O . GLN B 1 104 ? 6.328 22.5 20.609 1 95.75 104 GLN B O 1
ATOM 2394 N N . LYS B 1 105 ? 5.434 20.516 20.328 1 95.12 105 LYS B N 1
ATOM 2395 C CA . LYS B 1 105 ? 5.332 20.141 21.734 1 95.12 105 LYS B CA 1
ATOM 2396 C C . LYS B 1 105 ? 4.406 21.094 22.484 1 95.12 105 LYS B C 1
ATOM 2398 O O . LYS B 1 105 ? 4.672 21.438 23.641 1 95.12 105 LYS B O 1
ATOM 2403 N N . ARG B 1 106 ? 3.426 21.578 21.797 1 96 106 ARG B N 1
ATOM 2404 C CA . ARG B 1 106 ? 2.438 22.469 22.406 1 96 106 ARG B CA 1
ATOM 2405 C C . ARG B 1 106 ? 1.028 21.906 22.25 1 96 106 ARG B C 1
ATOM 2407 O O . ARG B 1 106 ? 0.045 22.594 22.5 1 96 106 ARG B O 1
ATOM 2414 N N . GLY B 1 107 ? 0.889 20.719 21.703 1 97.44 107 GLY B N 1
ATOM 2415 C CA . GLY B 1 107 ? -0.401 20.062 21.562 1 97.44 107 GLY B CA 1
ATOM 2416 C C . GLY B 1 107 ? -1.125 20.438 20.281 1 97.44 107 GLY B C 1
ATOM 2417 O O . GLY B 1 107 ? -2.254 20 20.047 1 97.44 107 GLY B O 1
ATOM 2418 N N . TYR B 1 108 ? -0.48 21.219 19.406 1 98.12 108 TYR B N 1
ATOM 2419 C CA . TYR B 1 108 ? -1.135 21.703 18.203 1 98.12 108 TYR B CA 1
ATOM 2420 C C . TYR B 1 108 ? -1.353 20.562 17.203 1 98.12 108 TYR B C 1
ATOM 2422 O O . TYR B 1 108 ? -2.352 20.547 16.484 1 98.12 108 TYR B O 1
ATOM 2430 N N . ALA B 1 109 ? -0.418 19.672 17.188 1 98.31 109 ALA B N 1
ATOM 2431 C CA . ALA B 1 109 ? -0.559 18.547 16.266 1 98.31 109 ALA B CA 1
ATOM 2432 C C . ALA B 1 109 ? -1.785 17.703 16.609 1 98.31 109 ALA B C 1
ATOM 2434 O O . ALA B 1 109 ? -2.611 17.406 15.75 1 98.31 109 ALA B O 1
ATOM 2435 N N . ILE B 1 110 ? -1.924 17.391 17.859 1 98.06 110 ILE B N 1
ATOM 2436 C CA . ILE B 1 110 ? -3.051 16.578 18.328 1 98.06 110 ILE B CA 1
ATOM 2437 C C . ILE B 1 110 ? -4.355 17.328 18.062 1 98.06 110 ILE B C 1
ATOM 2439 O O . ILE B 1 110 ? -5.305 16.75 17.516 1 98.06 110 ILE B O 1
ATOM 2443 N N . GLU B 1 111 ? -4.355 18.562 18.391 1 98.44 111 GLU B N 1
ATOM 2444 C CA . GLU B 1 111 ? -5.559 19.375 18.219 1 98.44 111 GLU B CA 1
ATOM 2445 C C . GLU B 1 111 ? -5.965 19.469 16.75 1 98.44 111 GLU B C 1
ATOM 2447 O O . GLU B 1 111 ? -7.133 19.266 16.406 1 98.44 111 GLU B O 1
ATOM 2452 N N . SER B 1 112 ? -5.02 19.75 15.859 1 98.5 112 SER B N 1
ATOM 2453 C CA . SER B 1 112 ? -5.316 19.922 14.438 1 98.5 112 SER B CA 1
ATOM 2454 C C . SER B 1 112 ? -5.777 18.609 13.812 1 98.5 112 SER B C 1
ATOM 2456 O O . SER B 1 112 ? -6.75 18.578 13.055 1 98.5 112 SER B O 1
ATOM 2458 N N . LEU B 1 113 ? -5.121 17.5 14.148 1 98.5 113 LEU B N 1
ATOM 2459 C CA . LEU B 1 113 ? -5.488 16.219 13.586 1 98.5 113 LEU B CA 1
ATOM 2460 C C . LEU B 1 113 ? -6.852 15.758 14.102 1 98.5 113 LEU B C 1
ATOM 2462 O O . LEU B 1 113 ? -7.637 15.172 13.359 1 98.5 113 LEU B O 1
ATOM 2466 N N . ASN B 1 114 ? -7.113 16.047 15.367 1 98.06 114 ASN B N 1
ATOM 2467 C CA . ASN B 1 114 ? -8.453 15.734 15.859 1 98.06 114 ASN B CA 1
ATOM 2468 C C . ASN B 1 114 ? -9.523 16.469 15.062 1 98.06 114 ASN B C 1
ATOM 2470 O O . ASN B 1 114 ? -10.57 15.898 14.75 1 98.06 114 ASN B O 1
ATOM 2474 N N . GLY B 1 115 ? -9.242 17.719 14.797 1 97.5 115 GLY B N 1
ATOM 2475 C CA . GLY B 1 115 ? -10.172 18.484 13.984 1 97.5 115 GLY B CA 1
ATOM 2476 C C . GLY B 1 115 ? -10.398 17.875 12.609 1 97.5 115 GLY B C 1
ATOM 2477 O O . GLY B 1 115 ? -11.539 17.734 12.164 1 97.5 115 GLY B O 1
ATOM 2478 N N . ILE B 1 116 ? -9.312 17.484 11.961 1 97.75 116 ILE B N 1
ATOM 2479 C CA . ILE B 1 116 ? -9.398 16.938 10.609 1 97.75 116 ILE B CA 1
ATOM 2480 C C . ILE B 1 116 ? -10.055 15.562 10.656 1 97.75 116 ILE B C 1
ATOM 2482 O O . ILE B 1 116 ? -10.867 15.227 9.797 1 97.75 116 ILE B O 1
ATOM 2486 N N . ILE B 1 117 ? -9.68 14.758 11.625 1 98.25 117 ILE B N 1
ATOM 2487 C CA . ILE B 1 117 ? -10.227 13.414 11.766 1 98.25 117 ILE B CA 1
ATOM 2488 C C . ILE B 1 117 ? -11.742 13.484 11.953 1 98.25 117 ILE B C 1
ATOM 2490 O O . ILE B 1 117 ? -12.492 12.75 11.305 1 98.25 117 ILE B O 1
ATOM 2494 N N . GLN B 1 118 ? -12.172 14.406 12.781 1 97.44 118 GLN B N 1
ATOM 2495 C CA . GLN B 1 118 ? -13.602 14.609 12.984 1 97.44 118 GLN B CA 1
ATOM 2496 C C . GLN B 1 118 ? -14.297 14.984 11.68 1 97.44 118 GLN B C 1
ATOM 2498 O O . GLN B 1 118 ? -15.352 14.43 11.344 1 97.44 118 GLN B O 1
ATOM 2503 N N . TYR B 1 119 ? -13.727 15.875 10.977 1 97.56 119 TYR B N 1
ATOM 2504 C CA . TYR B 1 119 ? -14.297 16.312 9.711 1 97.56 119 TYR B CA 1
ATOM 2505 C C . TYR B 1 119 ? -14.375 15.172 8.711 1 97.56 119 TYR B C 1
ATOM 2507 O O . TYR B 1 119 ? -15.406 14.977 8.062 1 97.56 119 TYR B O 1
ATOM 2515 N N . LEU B 1 120 ? -13.297 14.398 8.633 1 97.94 120 LEU B N 1
ATOM 2516 C CA . LEU B 1 120 ? -13.219 13.297 7.688 1 97.94 120 LEU B CA 1
ATOM 2517 C C . LEU B 1 120 ? -14.258 12.227 8.016 1 97.94 120 LEU B C 1
ATOM 2519 O O . LEU B 1 120 ? -14.922 11.703 7.113 1 97.94 120 LEU B O 1
ATOM 2523 N N . PHE B 1 121 ? -14.453 11.898 9.258 1 98 121 PHE B N 1
ATOM 2524 C CA . PHE B 1 121 ? -15.375 10.836 9.648 1 98 121 PHE B CA 1
ATOM 2525 C C . PHE B 1 121 ? -16.812 11.336 9.672 1 98 121 PHE B C 1
ATOM 2527 O O . PHE B 1 121 ? -17.719 10.68 9.156 1 98 121 PHE B O 1
ATOM 2534 N N . LYS B 1 122 ? -17.062 12.508 10.18 1 96.69 122 LYS B N 1
ATOM 2535 C CA . LYS B 1 122 ? -18.422 12.953 10.422 1 96.69 122 LYS B CA 1
ATOM 2536 C C . LYS B 1 122 ? -18.984 13.68 9.203 1 96.69 122 LYS B C 1
ATOM 2538 O O . LYS B 1 122 ? -20.156 13.516 8.859 1 96.69 122 LYS B O 1
ATOM 2543 N N . THR B 1 123 ? -18.188 14.492 8.633 1 96.25 123 THR B N 1
ATOM 2544 C CA . THR B 1 123 ? -18.672 15.328 7.547 1 96.25 123 THR B CA 1
ATOM 2545 C C . THR B 1 123 ? -18.531 14.617 6.207 1 96.25 123 THR B C 1
ATOM 2547 O O . THR B 1 123 ? -19.469 14.57 5.414 1 96.25 123 THR B O 1
ATOM 2550 N N . LEU B 1 124 ? -17.391 14 5.996 1 96.5 124 LEU B N 1
ATOM 2551 C CA . LEU B 1 124 ? -17.141 13.375 4.703 1 96.5 124 LEU B CA 1
ATOM 2552 C C . LEU B 1 124 ? -17.5 11.891 4.75 1 96.5 124 LEU B C 1
ATOM 2554 O O . LEU B 1 124 ? -17.406 11.195 3.732 1 96.5 124 LEU B O 1
ATOM 2558 N N . ASN B 1 125 ? -17.766 11.336 5.879 1 97.06 125 ASN B N 1
ATOM 2559 C CA . ASN B 1 125 ? -18.219 9.961 6.051 1 97.06 125 ASN B CA 1
ATOM 2560 C C . ASN B 1 125 ? -17.156 8.969 5.578 1 97.06 125 ASN B C 1
ATOM 2562 O O . ASN B 1 125 ? -17.469 8 4.883 1 97.06 125 ASN B O 1
ATOM 2566 N N . LYS B 1 126 ? -15.977 9.289 5.824 1 98.12 126 LYS B N 1
ATOM 2567 C CA . LYS B 1 126 ? -14.906 8.336 5.543 1 98.12 126 LYS B CA 1
ATOM 2568 C C . LYS B 1 126 ? -14.992 7.121 6.465 1 98.12 126 LYS B C 1
ATOM 2570 O O . LYS B 1 126 ? -15.555 7.207 7.559 1 98.12 126 LYS B O 1
ATOM 2575 N N . HIS B 1 127 ? -14.43 5.98 6.004 1 97.94 127 HIS B N 1
ATOM 2576 C CA . HIS B 1 127 ? -14.469 4.695 6.695 1 97.94 127 HIS B CA 1
ATOM 2577 C C . HIS B 1 127 ? -13.172 4.449 7.465 1 97.94 127 HIS B C 1
ATOM 2579 O O . HIS B 1 127 ? -13.195 3.92 8.578 1 97.94 127 HIS B O 1
ATOM 2585 N N . ARG B 1 128 ? -12.094 4.863 6.895 1 98.31 128 ARG B N 1
ATOM 2586 C CA . ARG B 1 128 ? -10.781 4.461 7.379 1 98.31 128 ARG B CA 1
ATOM 2587 C C . ARG B 1 128 ? -9.742 5.543 7.102 1 98.31 128 ARG B C 1
ATOM 2589 O O . ARG B 1 128 ? -9.719 6.129 6.016 1 98.31 128 ARG B O 1
ATOM 2596 N N . ILE B 1 129 ? -8.922 5.891 8.125 1 98.75 129 ILE B N 1
ATOM 2597 C CA . ILE B 1 129 ? -7.812 6.828 8.008 1 98.75 129 ILE B CA 1
ATOM 2598 C C . ILE B 1 129 ? -6.504 6.117 8.344 1 98.75 129 ILE B C 1
ATOM 2600 O O . ILE B 1 129 ? -6.422 5.383 9.336 1 98.75 129 ILE B O 1
ATOM 2604 N N . THR B 1 130 ? -5.52 6.324 7.469 1 98.75 130 THR B N 1
ATOM 2605 C CA . THR B 1 130 ? -4.219 5.719 7.727 1 98.75 130 THR B CA 1
ATOM 2606 C C . THR B 1 130 ? -3.129 6.785 7.789 1 98.75 130 THR B C 1
ATOM 2608 O O . THR B 1 130 ? -3.354 7.938 7.406 1 98.75 130 THR B O 1
ATOM 2611 N N . ALA B 1 131 ? -2.025 6.422 8.312 1 98.5 131 ALA B N 1
ATOM 2612 C CA . ALA B 1 131 ? -0.8 7.215 8.328 1 98.5 131 ALA B CA 1
ATOM 2613 C C . ALA B 1 131 ? 0.433 6.324 8.211 1 98.5 131 ALA B C 1
ATOM 2615 O O . ALA B 1 131 ? 0.523 5.289 8.875 1 98.5 131 ALA B O 1
ATOM 2616 N N . SER B 1 132 ? 1.286 6.66 7.391 1 97.31 132 SER B N 1
ATOM 2617 C CA . SER B 1 132 ? 2.582 6.008 7.234 1 97.31 132 SER B CA 1
ATOM 2618 C C . SER B 1 132 ? 3.676 6.766 7.98 1 97.31 132 SER B C 1
ATOM 2620 O O . SER B 1 132 ? 3.82 7.977 7.816 1 97.31 132 SER B O 1
ATOM 2622 N N . VAL B 1 133 ? 4.422 6.078 8.828 1 96.75 133 VAL B N 1
ATOM 2623 C CA . VAL B 1 133 ? 5.391 6.715 9.711 1 96.75 133 VAL B CA 1
ATOM 2624 C C . VAL B 1 133 ? 6.73 5.996 9.609 1 96.75 133 VAL B C 1
ATOM 2626 O O . VAL B 1 133 ? 6.785 4.762 9.625 1 96.75 133 VAL B O 1
ATOM 2629 N N . ASP B 1 134 ? 7.754 6.805 9.547 1 94.38 134 ASP B N 1
ATOM 2630 C CA . ASP B 1 134 ? 9.094 6.23 9.625 1 94.38 134 ASP B CA 1
ATOM 2631 C C . ASP B 1 134 ? 9.359 5.641 11.008 1 94.38 134 ASP B C 1
ATOM 2633 O O . ASP B 1 134 ? 9.008 6.242 12.023 1 94.38 134 ASP B O 1
ATOM 2637 N N . LEU B 1 135 ? 9.984 4.504 10.977 1 94.44 135 LEU B N 1
ATOM 2638 C CA . LEU B 1 135 ? 10.281 3.799 12.227 1 94.44 135 LEU B CA 1
ATOM 2639 C C . LEU B 1 135 ? 11.078 4.684 13.172 1 94.44 135 LEU B C 1
ATOM 2641 O O . LEU B 1 135 ? 10.93 4.582 14.398 1 94.44 135 LEU B O 1
ATOM 2645 N N . ASN B 1 136 ? 11.922 5.531 12.688 1 93.38 136 ASN B N 1
ATOM 2646 C CA . ASN B 1 136 ? 12.812 6.352 13.5 1 93.38 136 ASN B CA 1
ATOM 2647 C C . ASN B 1 136 ? 12.141 7.66 13.914 1 93.38 136 ASN B C 1
ATOM 2649 O O . ASN B 1 136 ? 12.719 8.438 14.68 1 93.38 136 ASN B O 1
ATOM 2653 N N . ASN B 1 137 ? 10.992 7.922 13.445 1 94.19 137 ASN B N 1
ATOM 2654 C CA . ASN B 1 137 ? 10.258 9.133 13.805 1 94.19 137 ASN B CA 1
ATOM 2655 C C . ASN B 1 137 ? 9.43 8.922 15.07 1 94.19 137 ASN B C 1
ATOM 2657 O O . ASN B 1 137 ? 8.195 8.859 15 1 94.19 137 ASN B O 1
ATOM 2661 N N . THR B 1 138 ? 10.062 8.945 16.156 1 95.44 138 THR B N 1
ATOM 2662 C CA . THR B 1 138 ? 9.453 8.617 17.438 1 95.44 138 THR B CA 1
ATOM 2663 C C . THR B 1 138 ? 8.344 9.617 17.781 1 95.44 138 THR B C 1
ATOM 2665 O O . THR B 1 138 ? 7.336 9.242 18.375 1 95.44 138 THR B O 1
ATOM 2668 N N . ASN B 1 139 ? 8.547 10.836 17.406 1 95 139 ASN B N 1
ATOM 2669 C CA . ASN B 1 139 ? 7.531 11.852 17.656 1 95 139 ASN B CA 1
ATOM 2670 C C . ASN B 1 139 ? 6.227 11.531 16.938 1 95 139 ASN B C 1
ATOM 2672 O O . ASN B 1 139 ? 5.148 11.625 17.531 1 95 139 ASN B O 1
ATOM 2676 N N . SER B 1 140 ? 6.324 11.164 15.727 1 96.69 140 SER B N 1
ATOM 2677 C CA . SER B 1 140 ? 5.133 10.812 14.953 1 96.69 140 SER B CA 1
ATOM 2678 C C . SER B 1 140 ? 4.484 9.539 15.484 1 96.69 140 SER B C 1
ATOM 2680 O O . SER B 1 140 ? 3.258 9.438 15.539 1 96.69 140 SER B O 1
ATOM 2682 N N . ILE B 1 141 ? 5.297 8.586 15.836 1 97.38 141 ILE B N 1
ATOM 2683 C CA . ILE B 1 141 ? 4.785 7.352 16.422 1 97.38 141 ILE B CA 1
ATOM 2684 C C . ILE B 1 141 ? 3.936 7.672 17.656 1 97.38 141 ILE B C 1
ATOM 2686 O O . ILE B 1 141 ? 2.775 7.262 17.734 1 97.38 141 ILE B O 1
ATOM 2690 N N . LYS B 1 142 ? 4.465 8.414 18.562 1 97.25 142 LYS B N 1
ATOM 2691 C CA . LYS B 1 142 ? 3.752 8.805 19.781 1 97.25 142 LYS B CA 1
ATOM 2692 C C . LYS B 1 142 ? 2.477 9.57 19.453 1 97.25 142 LYS B C 1
ATOM 2694 O O . LYS B 1 142 ? 1.446 9.383 20.109 1 97.25 142 LYS B O 1
ATOM 2699 N N . LEU B 1 143 ? 2.57 10.414 18.469 1 97.88 143 LEU B N 1
ATOM 2700 C CA . LEU B 1 143 ? 1.441 11.234 18.047 1 97.88 143 LEU B CA 1
ATOM 2701 C C . LEU B 1 143 ? 0.253 10.367 17.656 1 97.88 143 LEU B C 1
ATOM 2703 O O . LEU B 1 143 ? -0.846 10.531 18.188 1 97.88 143 LEU B O 1
ATOM 2707 N N . PHE B 1 144 ? 0.455 9.422 16.781 1 98 144 PHE B N 1
ATOM 2708 C CA . PHE B 1 144 ? -0.655 8.625 16.266 1 98 144 PHE B CA 1
ATOM 2709 C C . PHE B 1 144 ? -1.122 7.609 17.312 1 98 144 PHE B C 1
ATOM 2711 O O . PHE B 1 144 ? -2.303 7.262 17.359 1 98 144 PHE B O 1
ATOM 2718 N N . GLU B 1 145 ? -0.198 7.188 18.125 1 97.5 145 GLU B N 1
ATOM 2719 C CA . GLU B 1 145 ? -0.622 6.363 19.25 1 97.5 145 GLU B CA 1
ATOM 2720 C C . GLU B 1 145 ? -1.527 7.145 20.203 1 97.5 145 GLU B C 1
ATOM 2722 O O . GLU B 1 145 ? -2.543 6.625 20.672 1 97.5 145 GLU B O 1
ATOM 2727 N N . GLN B 1 146 ? -1.177 8.375 20.453 1 96.94 146 GLN B N 1
ATOM 2728 C CA . GLN B 1 146 ? -1.989 9.242 21.312 1 96.94 146 GLN B CA 1
ATOM 2729 C C . GLN B 1 146 ? -3.357 9.5 20.688 1 96.94 146 GLN B C 1
ATOM 2731 O O . GLN B 1 146 ? -4.344 9.688 21.391 1 96.94 146 GLN B O 1
ATOM 2736 N N . LEU B 1 147 ? -3.396 9.508 19.422 1 97.38 147 LEU B N 1
ATOM 2737 C CA . LEU B 1 147 ? -4.645 9.711 18.703 1 97.38 147 LEU B CA 1
ATOM 2738 C C . LEU B 1 147 ? -5.426 8.414 18.578 1 97.38 147 LEU B C 1
ATOM 2740 O O . LEU B 1 147 ? -6.453 8.359 17.891 1 97.38 147 LEU B O 1
ATOM 2744 N N . HIS B 1 148 ? -4.887 7.32 19.094 1 96.94 148 HIS B N 1
ATOM 2745 C CA . HIS B 1 148 ? -5.531 6.02 19.219 1 96.94 148 HIS B CA 1
ATOM 2746 C C . HIS B 1 148 ? -5.582 5.305 17.875 1 96.94 148 HIS B C 1
ATOM 2748 O O . HIS B 1 148 ? -6.504 4.527 17.609 1 96.94 148 HIS B O 1
ATOM 2754 N N . PHE B 1 149 ? -4.652 5.703 17.062 1 98.5 149 PHE B N 1
ATOM 2755 C CA . PHE B 1 149 ? -4.473 4.887 15.875 1 98.5 149 PHE B CA 1
ATOM 2756 C C . PHE B 1 149 ? -3.846 3.541 16.219 1 98.5 149 PHE B C 1
ATOM 2758 O O . PHE B 1 149 ? -2.941 3.471 17.062 1 98.5 149 PHE B O 1
ATOM 2765 N N . ARG B 1 150 ? -4.273 2.521 15.555 1 97.88 150 ARG B N 1
ATOM 2766 C CA . ARG B 1 150 ? -3.725 1.186 15.766 1 97.88 150 ARG B CA 1
ATOM 2767 C C . ARG B 1 150 ? -2.561 0.917 14.82 1 97.88 150 ARG B C 1
ATOM 2769 O O . ARG B 1 150 ? -2.623 1.265 13.641 1 97.88 150 ARG B O 1
ATOM 2776 N N . LYS B 1 151 ? -1.543 0.369 15.383 1 98.19 151 LYS B N 1
ATOM 2777 C CA . LYS B 1 151 ? -0.465 -0.093 14.508 1 98.19 151 LYS B CA 1
ATOM 2778 C C . LYS B 1 151 ? -0.888 -1.327 13.719 1 98.19 151 LYS B C 1
ATOM 2780 O O . LYS B 1 151 ? -1.208 -2.365 14.305 1 98.19 151 LYS B O 1
ATOM 2785 N N . GLU B 1 152 ? -0.863 -1.19 12.422 1 98.62 152 GLU B N 1
ATOM 2786 C CA . GLU B 1 152 ? -1.356 -2.299 11.609 1 98.62 152 GLU B CA 1
ATOM 2787 C C . GLU B 1 152 ? -0.22 -2.965 10.836 1 98.62 152 GLU B C 1
ATOM 2789 O O . GLU B 1 152 ? -0.368 -4.09 10.352 1 98.62 152 GLU B O 1
ATOM 2794 N N . ALA B 1 153 ? 0.838 -2.25 10.695 1 98.62 153 ALA B N 1
ATOM 2795 C CA . ALA B 1 153 ? 1.902 -2.824 9.875 1 98.62 153 ALA B CA 1
ATOM 2796 C C . ALA B 1 153 ? 3.275 -2.361 10.352 1 98.62 153 ALA B C 1
ATOM 2798 O O . ALA B 1 153 ? 3.418 -1.248 10.867 1 98.62 153 ALA B O 1
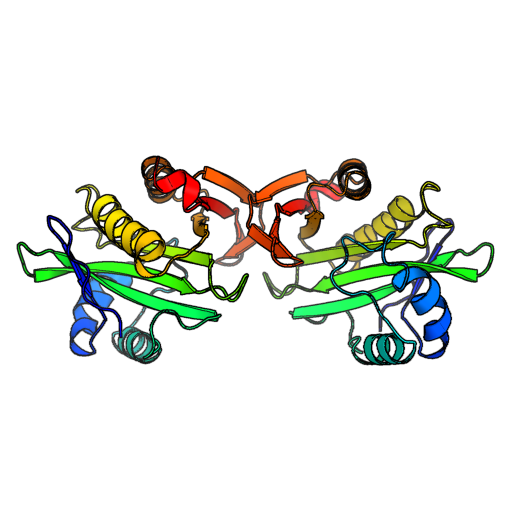ATOM 2799 N N . HIS B 1 154 ? 4.172 -3.135 10.312 1 98.31 154 HIS B N 1
ATOM 2800 C CA . HIS B 1 154 ? 5.602 -2.855 10.305 1 98.31 154 HIS B CA 1
ATOM 2801 C C . HIS B 1 154 ? 6.273 -3.484 9.086 1 98.31 154 HIS B C 1
ATOM 2803 O O . HIS B 1 154 ? 6.617 -4.672 9.102 1 98.31 154 HIS B O 1
ATOM 2809 N N . PHE B 1 155 ? 6.457 -2.721 8.047 1 98.06 155 PHE B N 1
ATOM 2810 C CA . PHE B 1 155 ? 7.09 -3.17 6.816 1 98.06 155 PHE B CA 1
ATOM 2811 C C . PHE B 1 155 ? 8.602 -3.033 6.902 1 98.06 155 PHE B C 1
ATOM 2813 O O . PHE B 1 155 ? 9.133 -1.919 6.922 1 98.06 155 PHE B O 1
ATOM 2820 N N . LYS B 1 156 ? 9.25 -4.129 6.879 1 97.62 156 LYS B N 1
ATOM 2821 C CA . LYS B 1 156 ? 10.703 -4.129 7.004 1 97.62 156 LYS B CA 1
ATOM 2822 C C . LYS B 1 156 ? 11.367 -3.836 5.66 1 97.62 156 LYS B C 1
ATOM 2824 O O . LYS B 1 156 ? 11.078 -4.492 4.66 1 97.62 156 LYS B O 1
ATOM 2829 N N . LYS B 1 157 ? 12.266 -2.807 5.664 1 96.75 157 LYS B N 1
ATOM 2830 C CA . LYS B 1 157 ? 13.078 -2.461 4.5 1 96.75 157 LYS B CA 1
ATOM 2831 C C . LYS B 1 157 ? 12.219 -2.357 3.242 1 96.75 157 LYS B C 1
ATOM 2833 O O . LYS B 1 157 ? 12.57 -2.908 2.199 1 96.75 157 LYS B O 1
ATOM 2838 N N . SER B 1 158 ? 11.117 -1.698 3.338 1 96.31 158 SER B N 1
ATOM 2839 C CA . SER B 1 158 ? 10.141 -1.643 2.254 1 96.31 158 SER B CA 1
ATOM 2840 C C . SER B 1 158 ? 10.25 -0.333 1.479 1 96.31 158 SER B C 1
ATOM 2842 O O . SER B 1 158 ? 9.758 -0.229 0.354 1 96.31 158 SER B O 1
ATOM 2844 N N . LEU B 1 159 ? 10.82 0.657 2.029 1 93.44 159 LEU B N 1
ATOM 2845 C CA . LEU B 1 159 ? 10.992 1.953 1.382 1 93.44 159 LEU B CA 1
ATOM 2846 C C . LEU B 1 159 ? 12.453 2.195 1.021 1 93.44 159 LEU B C 1
ATOM 2848 O O . LEU B 1 159 ? 13.352 1.729 1.72 1 93.44 159 LEU B O 1
ATOM 2852 N N . PHE B 1 160 ? 12.562 2.844 -0.111 1 91.88 160 PHE B N 1
ATOM 2853 C CA . PHE B 1 160 ? 13.914 3.189 -0.546 1 91.88 160 PHE B CA 1
ATOM 2854 C C . PHE B 1 160 ? 14.117 4.699 -0.528 1 91.88 160 PHE B C 1
ATOM 2856 O O . PHE B 1 160 ? 13.695 5.398 -1.449 1 91.88 160 PHE B O 1
ATOM 2863 N N . ILE B 1 161 ? 14.734 5.215 0.494 1 85.94 161 ILE B N 1
ATOM 2864 C CA . ILE B 1 161 ? 14.953 6.641 0.707 1 85.94 161 ILE B CA 1
ATOM 2865 C C . ILE B 1 161 ? 16.438 6.922 0.865 1 85.94 161 ILE B C 1
ATOM 2867 O O . ILE B 1 161 ? 17.125 6.258 1.651 1 85.94 161 ILE B O 1
ATOM 2871 N N . ASN B 1 162 ? 16.922 7.965 0.149 1 84.38 162 ASN B N 1
ATOM 2872 C CA . ASN B 1 162 ? 18.328 8.344 0.207 1 84.38 162 ASN B CA 1
ATOM 2873 C C . ASN B 1 162 ? 19.25 7.141 0.015 1 84.38 162 ASN B C 1
ATOM 2875 O O . ASN B 1 162 ? 20.156 6.918 0.807 1 84.38 162 ASN B O 1
ATOM 2879 N N . ASN B 1 163 ? 18.828 6.191 -0.869 1 89.44 163 ASN B N 1
ATOM 2880 C CA . ASN B 1 163 ? 19.609 5.035 -1.299 1 89.44 163 ASN B CA 1
ATOM 2881 C C . ASN B 1 163 ? 19.703 3.984 -0.197 1 89.44 163 ASN B C 1
ATOM 2883 O O . ASN B 1 163 ? 20.641 3.193 -0.171 1 89.44 163 ASN B O 1
ATOM 2887 N N . GLU B 1 164 ? 18.828 4.117 0.696 1 91.81 164 GLU B N 1
ATOM 2888 C CA . GLU B 1 164 ? 18.781 3.137 1.775 1 91.81 164 GLU B CA 1
ATOM 2889 C C . GLU B 1 164 ? 17.391 2.551 1.934 1 91.81 164 GLU B C 1
ATOM 2891 O O . GLU B 1 164 ? 16.391 3.26 1.78 1 91.81 164 GLU B O 1
ATOM 2896 N N . TRP B 1 165 ? 17.406 1.245 2.229 1 94.25 165 TRP B N 1
ATOM 2897 C CA . TRP B 1 165 ? 16.141 0.594 2.568 1 94.25 165 TRP B CA 1
ATOM 2898 C C . TRP B 1 165 ? 15.766 0.868 4.02 1 94.25 165 TRP B C 1
ATOM 2900 O O . TRP B 1 165 ? 16.562 0.623 4.934 1 94.25 165 TRP B O 1
ATOM 2910 N N . VAL B 1 166 ? 14.547 1.401 4.16 1 93.5 166 VAL B N 1
ATOM 2911 C CA . VAL B 1 166 ? 14.117 1.734 5.516 1 93.5 166 VAL B CA 1
ATOM 2912 C C . VAL B 1 166 ? 12.758 1.103 5.801 1 93.5 166 VAL B C 1
ATOM 2914 O O . VAL B 1 166 ? 12.055 0.69 4.875 1 93.5 166 VAL B O 1
ATOM 2917 N N . ASP B 1 167 ? 12.492 1.015 7.113 1 96.44 167 ASP B N 1
ATOM 2918 C CA . ASP B 1 167 ? 11.234 0.434 7.555 1 96.44 167 ASP B CA 1
ATOM 2919 C C . ASP B 1 167 ? 10.102 1.465 7.504 1 96.44 167 ASP B C 1
ATOM 2921 O O . ASP B 1 167 ? 10.359 2.672 7.52 1 96.44 167 ASP B O 1
ATOM 2925 N N . ASP B 1 168 ? 8.922 0.948 7.391 1 95.62 168 ASP B N 1
ATOM 2926 C CA . ASP B 1 168 ? 7.723 1.775 7.391 1 95.62 168 ASP B CA 1
ATOM 2927 C C . ASP B 1 168 ? 6.652 1.189 8.305 1 95.62 168 ASP B C 1
ATOM 2929 O O . ASP B 1 168 ? 6.41 -0.02 8.297 1 95.62 168 ASP B O 1
ATOM 2933 N N . ILE B 1 169 ? 6.082 2.033 9.125 1 98.12 169 ILE B N 1
ATOM 2934 C CA . ILE B 1 169 ? 5.008 1.635 10.031 1 98.12 169 ILE B CA 1
ATOM 2935 C C . ILE B 1 169 ? 3.691 2.262 9.578 1 98.12 169 ILE B C 1
ATOM 2937 O O . ILE B 1 169 ? 3.643 3.453 9.258 1 98.12 169 ILE B O 1
ATOM 2941 N N . ILE B 1 170 ? 2.666 1.443 9.586 1 98.62 170 ILE B N 1
ATOM 2942 C CA . ILE B 1 170 ? 1.359 1.962 9.195 1 98.62 170 ILE B CA 1
ATOM 2943 C C . ILE B 1 170 ? 0.418 1.946 10.398 1 98.62 170 ILE B C 1
ATOM 2945 O O . ILE B 1 170 ? 0.276 0.921 11.07 1 98.62 170 ILE B O 1
ATOM 2949 N N . TYR B 1 171 ? -0.138 3.086 10.633 1 98.75 171 TYR B N 1
ATOM 2950 C CA . TYR B 1 171 ? -1.202 3.236 11.617 1 98.75 171 TYR B CA 1
ATOM 2951 C C . TYR B 1 171 ? -2.551 3.447 10.938 1 98.75 171 TYR B C 1
ATOM 2953 O O . TYR B 1 171 ? -2.615 3.988 9.828 1 98.75 171 TYR B O 1
ATOM 2961 N N . ALA B 1 172 ? -3.598 3.004 11.664 1 98.81 172 ALA B N 1
ATOM 2962 C CA . ALA B 1 172 ? -4.926 3.16 11.078 1 98.81 172 ALA B CA 1
ATOM 2963 C C . ALA B 1 172 ? -5.973 3.422 12.156 1 98.81 172 ALA B C 1
ATOM 2965 O O . ALA B 1 172 ? -5.789 3.037 13.312 1 98.81 172 ALA B O 1
ATOM 2966 N N . LEU B 1 173 ? -6.992 4.074 11.797 1 98.62 173 LEU B N 1
ATOM 2967 C CA . LEU B 1 173 ? -8.156 4.375 12.617 1 98.62 173 LEU B CA 1
ATOM 2968 C C . LEU B 1 173 ? -9.445 4.223 11.805 1 98.62 173 LEU B C 1
ATOM 2970 O O . LEU B 1 173 ? -9.578 4.805 10.727 1 98.62 173 LEU B O 1
ATOM 2974 N N . LEU B 1 174 ? -10.344 3.381 12.297 1 98.31 174 LEU B N 1
ATOM 2975 C CA . LEU B 1 174 ? -11.648 3.227 11.664 1 98.31 174 LEU B CA 1
ATOM 2976 C C . LEU B 1 174 ? -12.664 4.195 12.266 1 98.31 174 LEU B C 1
ATOM 2978 O O . LEU B 1 174 ? -12.586 4.527 13.453 1 98.31 174 LEU B O 1
ATOM 2982 N N . SER B 1 175 ? -13.594 4.59 11.43 1 97.44 175 SER B N 1
ATOM 2983 C CA . SER B 1 175 ? -14.641 5.488 11.914 1 97.44 175 SER B CA 1
ATOM 2984 C C . SER B 1 175 ? -15.352 4.898 13.125 1 97.44 175 SER B C 1
ATOM 2986 O O . SER B 1 175 ? -15.68 5.621 14.07 1 97.44 175 SER B O 1
ATOM 2988 N N . GLU B 1 176 ? -15.562 3.609 13.117 1 96.12 176 GLU B N 1
ATOM 2989 C CA . GLU B 1 176 ? -16.281 2.941 14.195 1 96.12 176 GLU B CA 1
ATOM 2990 C C . GLU B 1 176 ? -15.469 2.912 15.477 1 96.12 176 GLU B C 1
ATOM 2992 O O . GLU B 1 176 ? -16.016 2.686 16.562 1 96.12 176 GLU B O 1
ATOM 2997 N N . GLU B 1 177 ? -14.172 3.098 15.406 1 94.56 177 GLU B N 1
ATOM 2998 C CA . GLU B 1 177 ? -13.289 3.117 16.562 1 94.56 177 GLU B CA 1
ATOM 2999 C C . GLU B 1 177 ? -13.203 4.516 17.172 1 94.56 177 GLU B C 1
ATOM 3001 O O . GLU B 1 177 ? -12.797 4.672 18.328 1 94.56 177 GLU B O 1
ATOM 3006 N N . TRP B 1 178 ? -13.328 5.488 16.297 1 89.25 178 TRP B N 1
ATOM 3007 C CA . TRP B 1 178 ? -13.172 6.879 16.703 1 89.25 178 TRP B CA 1
ATOM 3008 C C . TRP B 1 178 ? -14.336 7.324 17.578 1 89.25 178 TRP B C 1
ATOM 3010 O O . TRP B 1 178 ? -14.148 8.094 18.531 1 89.25 178 TRP B O 1
ATOM 3020 N N . LEU B 1 179 ? -15.57 6.941 17.391 1 74.81 179 LEU B N 1
ATOM 3021 C CA . LEU B 1 179 ? -16.766 7.352 18.109 1 74.81 179 LEU B CA 1
ATOM 3022 C C . LEU B 1 179 ? -16.828 6.719 19.5 1 74.81 179 LEU B C 1
ATOM 3024 O O . LEU B 1 179 ? -17.594 7.156 20.359 1 74.81 179 LEU B O 1
ATOM 3028 N N . LYS B 1 180 ? -15.984 5.941 19.828 1 63.34 180 LYS B N 1
ATOM 3029 C CA . LYS B 1 180 ? -16.094 5.297 21.125 1 63.34 180 LYS B CA 1
ATOM 3030 C C . LYS B 1 180 ? -15.219 5.988 22.172 1 63.34 180 LYS B C 1
ATOM 3032 O O . LYS B 1 180 ? -14.148 6.504 21.828 1 63.34 180 LYS B O 1
#

Solvent-accessible surface area (backbone atoms only — not comparable to full-atom values): 19706 Å² total; per-residue (Å²): 94,66,74,72,44,75,54,95,61,36,38,34,33,67,75,55,81,86,45,28,66,60,52,39,61,49,43,39,37,56,77,86,38,63,88,50,95,70,64,49,90,46,60,65,49,37,47,50,51,60,67,66,38,58,70,56,62,89,41,63,69,36,62,42,62,32,31,33,26,34,63,89,75,68,39,73,44,33,34,36,41,38,32,26,34,75,44,66,85,51,20,32,35,36,46,49,75,47,64,20,76,91,53,56,95,68,55,50,66,61,53,52,48,51,50,50,50,48,42,41,38,70,72,66,57,29,48,37,41,32,34,78,40,52,71,85,41,57,69,60,52,52,50,41,50,72,70,63,32,42,80,33,30,55,36,74,57,69,39,61,54,95,91,35,67,33,45,39,28,32,32,34,40,42,42,84,62,66,80,102,95,67,76,70,43,74,53,96,60,36,38,35,32,65,75,55,82,86,45,29,65,61,52,38,62,49,42,41,37,58,78,86,38,62,86,48,95,70,65,48,89,47,60,64,50,35,47,52,52,60,66,66,38,60,68,57,60,90,42,64,70,36,60,39,60,32,32,33,26,34,61,89,76,68,39,74,42,35,35,36,41,38,32,28,34,73,43,66,85,52,20,32,36,36,45,50,76,48,64,19,77,92,55,57,95,68,57,53,65,60,53,52,48,51,50,51,50,48,43,40,37,70,72,66,55,30,49,35,41,32,32,79,40,52,72,84,40,57,68,58,54,53,49,42,48,73,70,63,32,41,80,32,29,56,38,74,57,69,40,60,55,96,91,34,69,34,45,39,28,32,32,35,40,41,43,81,61,64,80,102